Protein AF-A0A1B6M5E2-F1 (afdb_monomer_lite)

Secondary structure (DSSP, 8-state):
---GGG---EEEGGG---EEEEEEEEEES-PPPPPHHHHHH-GGGGG-GGG-TT----EEEEEEEETTEE-S--EEPP--TT----EEEEEEEESTT--TT-EEEEEEEEEETTTEEEEEEEEEEESB-TTSBBP-EEEEEEEEET------TT-SSBSS---TT-HHHHHHHHHHHHHHTT-S---HHHHHHHHHHHHHHHHHHHHHSSSEEEEEEEPPEEETTEEEEEE-----

InterPro domains:
  IPR002420 C2 phosphatidylinositol 3-kinase-type domain [PF00792] (57-195)
  IPR002420 C2 phosphatidylinositol 3-kinase-type domain [PS51547] (16-185)
  IPR002420 C2 phosphatidylinositol 3-kinase-type domain [SM00142] (22-128)
  IPR035892 C2 domain superfamily [G3DSA:2.60.40.150] (37-175)
  IPR035892 C2 domain superfamily [SSF49562] (37-161)

Structure (mmCIF, N/CA/C/O backbone):
data_AF-A0A1B6M5E2-F1
#
_entry.id   AF-A0A1B6M5E2-F1
#
loop_
_atom_site.group_PDB
_atom_site.id
_atom_site.type_symbol
_atom_site.label_atom_id
_atom_site.label_alt_id
_atom_site.label_comp_id
_atom_site.label_asym_id
_atom_site.label_entity_id
_atom_site.label_seq_id
_atom_site.pdbx_PDB_ins_code
_atom_site.Cartn_x
_atom_site.Cartn_y
_atom_site.Cartn_z
_atom_site.occupancy
_atom_site.B_iso_or_equiv
_atom_site.auth_seq_id
_atom_site.auth_comp_id
_atom_site.auth_asym_id
_atom_site.auth_atom_id
_atom_site.pdbx_PDB_model_num
ATOM 1 N N . MET A 1 1 ? -12.953 4.798 37.790 1.00 37.47 1 MET A N 1
ATOM 2 C CA . MET A 1 1 ? -13.931 5.278 36.792 1.00 37.47 1 MET A CA 1
ATOM 3 C C . MET A 1 1 ? -13.232 5.250 35.448 1.00 37.47 1 MET A C 1
ATOM 5 O O . MET A 1 1 ? -12.218 5.918 35.322 1.00 37.47 1 MET A O 1
ATOM 9 N N . LYS A 1 2 ? -13.674 4.398 34.517 1.00 35.59 2 LYS A N 1
ATOM 10 C CA . LYS A 1 2 ? -13.120 4.353 33.157 1.00 35.59 2 LYS A CA 1
ATOM 11 C C . LYS A 1 2 ? -13.683 5.539 32.376 1.00 35.59 2 LYS A C 1
ATOM 13 O O . LYS A 1 2 ? -14.895 5.747 32.405 1.00 35.59 2 LYS A O 1
ATOM 18 N N . THR A 1 3 ? -12.817 6.346 31.779 1.00 42.16 3 THR A N 1
ATOM 19 C CA . THR A 1 3 ? -13.209 7.447 30.893 1.00 42.16 3 THR A CA 1
ATOM 20 C C . THR A 1 3 ? -13.841 6.887 29.608 1.00 42.16 3 THR A C 1
ATOM 22 O O . THR A 1 3 ? -13.580 5.739 29.250 1.00 42.16 3 THR A O 1
ATOM 25 N N . PRO A 1 4 ? -14.697 7.654 28.912 1.00 49.59 4 PRO A N 1
ATOM 26 C CA . PRO A 1 4 ? -15.348 7.216 27.671 1.00 49.59 4 PRO A CA 1
ATOM 27 C C . PRO A 1 4 ? -14.381 6.883 26.515 1.00 49.59 4 PRO A C 1
ATOM 29 O O . PRO A 1 4 ? -14.806 6.231 25.569 1.00 49.59 4 PRO A O 1
ATOM 32 N N . ASP A 1 5 ? -13.094 7.230 26.623 1.00 52.66 5 ASP A N 1
ATOM 33 C CA . ASP A 1 5 ? -12.033 6.852 25.670 1.00 52.66 5 ASP A CA 1
ATOM 34 C C . ASP A 1 5 ? -11.501 5.414 25.844 1.00 52.66 5 ASP A C 1
ATOM 36 O O . ASP A 1 5 ? -10.615 4.979 25.113 1.00 52.66 5 ASP A O 1
ATOM 40 N N . ASP A 1 6 ? -12.023 4.650 26.809 1.00 55.28 6 ASP A N 1
ATOM 41 C CA . ASP A 1 6 ? -11.532 3.304 27.152 1.00 55.28 6 ASP A CA 1
ATOM 42 C C . ASP A 1 6 ? -12.290 2.174 26.408 1.00 55.28 6 ASP A C 1
ATOM 44 O O . ASP A 1 6 ? -12.150 0.990 26.733 1.00 55.28 6 ASP A O 1
ATOM 48 N N . TYR A 1 7 ? -13.131 2.521 25.421 1.00 66.06 7 TYR A N 1
ATOM 49 C CA . TYR A 1 7 ? -13.898 1.561 24.621 1.00 66.06 7 TYR A CA 1
ATOM 50 C C . TYR A 1 7 ? -13.215 1.263 23.286 1.00 66.06 7 TYR A C 1
ATOM 52 O O . TYR A 1 7 ? -13.038 2.127 22.430 1.00 66.06 7 TYR A O 1
ATOM 60 N N . PHE A 1 8 ? -12.883 -0.010 23.071 1.00 67.06 8 PHE A N 1
ATOM 61 C CA . PHE A 1 8 ? -12.378 -0.470 21.784 1.00 67.06 8 PHE A CA 1
ATOM 62 C C . PHE A 1 8 ? -13.537 -0.623 20.792 1.00 67.06 8 PHE A C 1
ATOM 64 O O . PHE A 1 8 ? -14.292 -1.597 20.825 1.00 67.06 8 PHE A O 1
ATOM 71 N N . HIS A 1 9 ? -13.685 0.353 19.903 1.00 77.62 9 HIS A N 1
ATOM 72 C CA . HIS A 1 9 ? -14.689 0.334 18.850 1.00 77.62 9 HIS A CA 1
ATOM 73 C C . HIS A 1 9 ? -14.271 -0.628 17.728 1.00 77.62 9 HIS A C 1
ATOM 75 O O . HIS A 1 9 ? -13.271 -0.418 17.036 1.00 77.62 9 HIS A O 1
ATOM 81 N N . CYS A 1 10 ? -15.037 -1.702 17.538 1.00 81.69 10 CYS A N 1
ATOM 82 C CA . CYS A 1 10 ? -14.812 -2.674 16.472 1.00 81.69 10 CYS A CA 1
ATOM 83 C C . CYS A 1 10 ? -16.063 -2.868 15.612 1.00 81.69 10 CYS A C 1
ATOM 85 O O . CYS A 1 10 ? -17.188 -2.740 16.092 1.00 81.69 10 CYS A O 1
ATOM 87 N N . VAL A 1 11 ? -15.850 -3.153 14.328 1.00 84.50 11 VAL A N 1
ATOM 88 C CA . VAL A 1 11 ? -16.905 -3.510 13.371 1.00 84.50 11 VAL A CA 1
ATOM 89 C C . VAL A 1 11 ? -16.520 -4.820 12.709 1.00 84.50 11 VAL A C 1
ATOM 91 O O . VAL A 1 11 ? -15.357 -5.029 12.368 1.00 84.50 11 VAL A O 1
ATOM 94 N N . TYR A 1 12 ? -17.491 -5.706 12.530 1.00 85.88 12 TYR A N 1
ATOM 95 C CA . TYR A 1 12 ? -17.280 -6.966 11.834 1.00 85.88 12 TYR A CA 1
ATOM 96 C C . TYR A 1 12 ? -17.250 -6.765 10.322 1.00 85.88 12 TYR A C 1
ATOM 98 O O . TYR A 1 12 ? -18.081 -6.037 9.779 1.00 85.88 12 TYR A O 1
ATOM 106 N N . SER A 1 13 ? -16.323 -7.446 9.647 1.00 83.31 13 SER A N 1
ATOM 107 C CA . SER A 1 13 ? -16.193 -7.405 8.187 1.00 83.31 13 SER A CA 1
ATOM 108 C C . SER A 1 13 ? -17.498 -7.781 7.478 1.00 83.31 13 SER A C 1
ATOM 110 O O . SER A 1 13 ? -17.878 -7.102 6.536 1.00 83.31 13 SER A O 1
ATOM 112 N N . SER A 1 14 ? -18.235 -8.770 7.996 1.00 81.06 14 SER A N 1
ATOM 113 C CA . SER A 1 14 ? -19.528 -9.240 7.464 1.00 81.06 14 SER A CA 1
ATOM 114 C C . SER A 1 14 ? -20.703 -8.270 7.615 1.00 81.06 14 SER A C 1
ATOM 116 O O . SER A 1 14 ? -21.786 -8.540 7.103 1.00 81.06 14 SER A O 1
ATOM 118 N N . CYS A 1 15 ? -20.531 -7.158 8.332 1.00 81.00 15 CYS A N 1
ATOM 119 C CA . CYS A 1 15 ? -21.548 -6.111 8.446 1.00 81.00 15 CYS A CA 1
ATOM 120 C C . CYS A 1 15 ? -21.254 -4.906 7.533 1.00 81.00 15 CYS A C 1
ATOM 122 O O . CYS A 1 15 ? -21.917 -3.877 7.667 1.00 81.00 15 CYS A O 1
ATOM 124 N N . MET A 1 16 ? -20.235 -4.986 6.668 1.00 80.38 16 MET A N 1
ATOM 125 C CA . MET A 1 16 ? -19.752 -3.864 5.865 1.00 80.38 16 MET A CA 1
ATOM 126 C C . MET A 1 16 ? -19.863 -4.145 4.363 1.00 80.38 16 MET A C 1
ATOM 128 O O . MET A 1 16 ? -18.918 -4.612 3.730 1.00 80.38 16 MET A O 1
ATOM 132 N N . ASP A 1 17 ? -20.968 -3.705 3.766 1.00 82.50 17 ASP A N 1
ATOM 133 C CA . ASP A 1 17 ? -21.214 -3.791 2.316 1.00 82.50 17 ASP A CA 1
ATOM 134 C C . ASP A 1 17 ? -20.553 -2.637 1.543 1.00 82.50 17 ASP A C 1
ATOM 136 O O . ASP A 1 17 ? -21.142 -1.996 0.674 1.00 82.50 17 ASP A O 1
ATOM 140 N N . ILE A 1 18 ? -19.314 -2.314 1.912 1.00 85.88 18 ILE A N 1
ATOM 141 C CA . ILE A 1 18 ? -18.538 -1.221 1.329 1.00 85.88 18 ILE A CA 1
ATOM 142 C C . ILE A 1 18 ? -17.356 -1.824 0.580 1.00 85.88 18 ILE A C 1
ATOM 144 O O . ILE A 1 18 ? -16.690 -2.732 1.080 1.00 85.88 18 ILE A O 1
ATOM 148 N N . ASN A 1 19 ? -17.071 -1.297 -0.609 1.00 88.19 19 ASN A N 1
ATOM 149 C CA . ASN A 1 19 ? -15.908 -1.713 -1.381 1.00 88.19 19 ASN A CA 1
ATOM 150 C C . ASN A 1 19 ? -14.610 -1.307 -0.686 1.00 88.19 19 ASN A C 1
ATOM 152 O O . ASN A 1 19 ? -14.472 -0.199 -0.160 1.00 88.19 19 ASN A O 1
ATOM 156 N N . VAL A 1 20 ? -13.623 -2.190 -0.753 1.00 87.81 20 VAL A N 1
ATOM 157 C CA . VAL A 1 20 ? -12.290 -1.928 -0.222 1.00 87.81 20 VAL A CA 1
ATOM 158 C C . VAL A 1 20 ? -11.617 -0.891 -1.112 1.00 87.81 20 VAL A C 1
ATOM 160 O O . VAL A 1 20 ? -11.398 -1.109 -2.304 1.00 87.81 20 VAL A O 1
ATOM 163 N N . GLN A 1 21 ? -11.280 0.251 -0.526 1.00 90.31 21 GLN A N 1
ATOM 164 C CA . GLN A 1 21 ? -10.522 1.297 -1.201 1.00 90.31 21 GLN A CA 1
ATOM 165 C C . GLN A 1 21 ? -9.075 1.234 -0.745 1.00 90.31 21 GLN A C 1
ATOM 167 O O . GLN A 1 21 ? -8.816 0.934 0.413 1.00 90.31 21 GLN A O 1
ATOM 172 N N . ILE A 1 22 ? -8.123 1.515 -1.625 1.00 90.50 22 ILE A N 1
ATOM 173 C CA . ILE A 1 22 ? -6.707 1.599 -1.265 1.00 90.50 22 ILE A CA 1
ATOM 174 C C . ILE A 1 22 ? -6.114 2.783 -1.991 1.00 90.50 22 ILE A C 1
ATOM 176 O O . ILE A 1 22 ? -6.334 2.956 -3.186 1.00 90.50 22 ILE A O 1
ATOM 180 N N . LYS A 1 23 ? -5.341 3.598 -1.286 1.00 90.12 23 LYS A N 1
ATOM 181 C CA . LYS A 1 23 ? -4.640 4.706 -1.911 1.00 90.12 23 LYS A CA 1
ATOM 182 C C . LYS A 1 23 ? -3.199 4.327 -2.171 1.00 90.12 23 LYS A C 1
ATOM 184 O O . LYS A 1 23 ? -2.448 3.984 -1.256 1.00 90.12 23 LYS A O 1
ATOM 189 N N . ILE A 1 24 ? -2.817 4.418 -3.436 1.00 87.69 24 ILE A N 1
ATOM 190 C CA . ILE A 1 24 ? -1.434 4.225 -3.846 1.00 87.69 24 ILE A CA 1
ATOM 191 C C . ILE A 1 24 ? -0.730 5.570 -3.759 1.00 87.69 24 ILE A C 1
ATOM 193 O O . ILE A 1 24 ? -1.192 6.550 -4.343 1.00 87.69 24 ILE A O 1
ATOM 197 N N . GLY A 1 25 ? 0.339 5.580 -2.968 1.00 83.44 25 GLY A N 1
ATOM 198 C CA . GLY A 1 25 ? 1.239 6.692 -2.717 1.00 83.44 25 GLY A CA 1
ATOM 199 C C . GLY A 1 25 ? 2.401 6.757 -3.720 1.00 83.44 25 GLY A C 1
ATOM 200 O O . GLY A 1 25 ? 2.496 5.945 -4.648 1.00 83.44 25 GLY A O 1
ATOM 201 N N . PRO A 1 26 ? 3.333 7.703 -3.523 1.00 80.62 26 PRO A N 1
ATOM 202 C CA . PRO A 1 26 ? 4.514 7.828 -4.364 1.00 80.62 26 PRO A CA 1
ATOM 203 C C . PRO A 1 26 ? 5.482 6.653 -4.174 1.00 80.62 26 PRO A C 1
ATOM 205 O O . PRO A 1 26 ? 5.622 6.095 -3.081 1.00 80.62 26 PRO A O 1
ATOM 208 N N . LEU A 1 27 ? 6.202 6.333 -5.249 1.00 80.12 27 LEU A N 1
ATOM 209 C CA . LEU A 1 27 ? 7.361 5.449 -5.213 1.00 80.12 27 LEU A CA 1
ATOM 210 C C . LEU A 1 27 ? 8.569 6.249 -4.705 1.00 80.12 27 LEU A C 1
ATOM 212 O O . LEU A 1 27 ? 8.905 7.293 -5.261 1.00 80.12 27 LEU A O 1
ATOM 216 N N . LYS A 1 28 ? 9.205 5.779 -3.634 1.00 77.69 28 LYS A N 1
ATOM 217 C CA . LYS A 1 28 ? 10.409 6.367 -3.036 1.00 77.69 28 LYS A CA 1
ATOM 218 C C . LYS A 1 28 ? 11.553 5.363 -3.091 1.00 77.69 28 LYS A C 1
ATOM 220 O O . LYS A 1 28 ? 11.344 4.182 -2.850 1.00 77.69 28 LYS A O 1
ATOM 225 N N . GLY A 1 29 ? 12.768 5.834 -3.318 1.00 72.75 29 GLY A N 1
ATOM 226 C CA . GLY A 1 29 ? 13.964 4.995 -3.329 1.00 72.75 29 GLY A CA 1
ATOM 227 C C . GLY A 1 29 ? 14.861 5.336 -4.504 1.00 72.75 29 GLY A C 1
ATOM 228 O O . GLY A 1 29 ? 14.523 6.181 -5.332 1.00 72.75 29 GLY A O 1
ATOM 229 N N . ILE A 1 30 ? 16.016 4.687 -4.543 1.00 67.00 30 ILE A N 1
ATOM 230 C CA . ILE A 1 30 ? 16.987 4.839 -5.619 1.00 67.00 30 ILE A CA 1
ATOM 231 C C . ILE A 1 30 ? 16.946 3.542 -6.417 1.00 67.00 30 ILE A C 1
ATOM 233 O O . ILE A 1 30 ? 17.237 2.479 -5.875 1.00 67.00 30 ILE A O 1
ATOM 237 N N . HIS A 1 31 ? 16.543 3.623 -7.684 1.00 69.00 31 HIS A N 1
ATOM 238 C CA . HIS A 1 31 ? 16.718 2.509 -8.607 1.00 69.00 31 HIS A CA 1
ATOM 239 C C . HIS A 1 31 ? 18.127 2.596 -9.206 1.00 69.00 31 HIS A C 1
ATOM 241 O O . HIS A 1 31 ? 18.530 3.694 -9.610 1.00 69.00 31 HIS A O 1
ATOM 247 N N . PRO A 1 32 ? 18.885 1.489 -9.284 1.00 65.12 32 PRO A N 1
ATOM 248 C CA . PRO A 1 32 ? 20.171 1.495 -9.966 1.00 65.12 32 PRO A CA 1
ATOM 249 C C . PRO A 1 32 ? 19.976 1.935 -11.420 1.00 65.12 32 PRO A C 1
ATOM 251 O O . PRO A 1 32 ? 19.118 1.411 -12.133 1.00 65.12 32 PRO A O 1
ATOM 254 N N . VAL A 1 33 ? 20.739 2.943 -11.842 1.00 68.69 33 VAL A N 1
ATOM 255 C CA . VAL A 1 33 ? 20.762 3.410 -13.235 1.00 68.69 33 VAL A CA 1
ATOM 256 C C . VAL A 1 33 ? 21.304 2.261 -14.094 1.00 68.69 33 VAL A C 1
ATOM 258 O O . VAL A 1 33 ? 22.283 1.636 -13.680 1.00 68.69 33 VAL A O 1
ATOM 261 N N . PRO A 1 34 ? 20.687 1.946 -15.246 1.00 69.38 34 PRO A N 1
ATOM 262 C CA . PRO A 1 34 ? 21.099 0.802 -16.033 1.00 69.38 34 PRO A CA 1
ATOM 263 C C . PRO A 1 34 ? 22.470 1.089 -16.639 1.00 69.38 34 PRO A C 1
ATOM 265 O O . PRO A 1 34 ? 22.777 2.219 -17.033 1.00 69.38 34 PRO A O 1
ATOM 268 N N . GLU A 1 35 ? 23.310 0.062 -16.688 1.00 74.00 35 GLU A N 1
ATOM 269 C CA . GLU A 1 35 ? 24.660 0.182 -17.230 1.00 74.00 35 GLU A CA 1
ATOM 270 C C . GLU A 1 35 ? 24.621 0.380 -18.753 1.00 74.00 35 GLU A C 1
ATOM 272 O O . GLU A 1 35 ? 23.660 -0.004 -19.427 1.00 74.00 35 GLU A O 1
ATOM 277 N N . TYR A 1 36 ? 25.667 0.990 -19.316 1.00 72.94 36 TYR A N 1
ATOM 278 C CA . TYR A 1 36 ? 25.709 1.322 -20.742 1.00 72.94 36 TYR A CA 1
ATOM 279 C C . TYR A 1 36 ? 25.509 0.091 -21.637 1.00 72.94 36 TYR A C 1
ATOM 281 O O . TYR A 1 36 ? 24.769 0.167 -22.615 1.00 72.94 36 TYR A O 1
ATOM 289 N N . ASP A 1 37 ? 26.065 -1.058 -21.255 1.00 77.75 37 ASP A N 1
ATOM 290 C CA . ASP A 1 37 ? 25.918 -2.318 -21.991 1.00 77.75 37 ASP A CA 1
ATOM 291 C C . ASP A 1 37 ? 24.463 -2.811 -22.025 1.00 77.75 37 ASP A C 1
ATOM 293 O O . ASP A 1 37 ? 23.982 -3.286 -23.055 1.00 77.75 37 ASP A O 1
ATOM 297 N N . GLN A 1 38 ? 23.716 -2.626 -20.931 1.00 74.31 38 GLN A N 1
ATOM 298 C CA . GLN A 1 38 ? 22.292 -2.977 -20.861 1.00 74.31 38 GLN A CA 1
ATOM 299 C C . GLN A 1 38 ? 21.452 -2.054 -21.744 1.00 74.31 38 GLN A C 1
ATOM 301 O O . GLN A 1 38 ? 20.508 -2.488 -22.405 1.00 74.31 38 GLN A O 1
ATOM 306 N N . ILE A 1 39 ? 21.832 -0.779 -21.798 1.00 76.44 39 ILE A N 1
ATOM 307 C CA . ILE A 1 39 ? 21.197 0.208 -22.662 1.00 76.44 39 ILE A CA 1
ATOM 308 C C . ILE A 1 39 ? 21.514 -0.053 -24.143 1.00 76.44 39 ILE A C 1
ATOM 310 O O . ILE A 1 39 ? 20.663 0.180 -25.001 1.00 76.44 39 ILE A O 1
ATOM 314 N N . LEU A 1 40 ? 22.720 -0.527 -24.462 1.00 75.94 40 LEU A N 1
ATOM 315 C CA . LEU A 1 40 ? 23.080 -0.939 -25.819 1.00 75.94 40 LEU A CA 1
ATOM 316 C C . LEU A 1 40 ? 22.290 -2.174 -26.257 1.00 75.94 40 LEU A C 1
ATOM 318 O O . LEU A 1 40 ? 21.811 -2.213 -27.388 1.00 75.94 40 LEU A O 1
ATOM 322 N N . ALA A 1 41 ? 22.126 -3.150 -25.361 1.00 79.38 41 ALA A N 1
ATOM 323 C CA . ALA A 1 41 ? 21.329 -4.342 -25.625 1.00 79.38 41 ALA A CA 1
ATOM 324 C C . ALA A 1 41 ? 19.843 -4.003 -25.827 1.00 79.38 41 ALA A C 1
ATOM 326 O O . ALA A 1 41 ? 19.209 -4.536 -26.734 1.00 79.38 41 ALA A O 1
ATOM 327 N N . ASN A 1 42 ? 19.299 -3.089 -25.016 1.00 74.50 42 ASN A N 1
ATOM 328 C CA . ASN A 1 42 ? 17.903 -2.669 -25.070 1.00 74.50 42 ASN A CA 1
ATOM 329 C C . ASN A 1 42 ? 17.786 -1.132 -25.025 1.00 74.50 42 ASN A C 1
ATOM 331 O O . ASN A 1 42 ? 17.599 -0.549 -23.951 1.00 74.50 42 ASN A O 1
ATOM 335 N N . PRO A 1 43 ? 17.806 -0.445 -26.184 1.00 74.44 43 PRO A N 1
ATOM 336 C CA . PRO A 1 43 ? 17.759 1.020 -26.237 1.00 74.44 43 PRO A CA 1
ATOM 337 C C . PRO A 1 43 ? 16.454 1.606 -25.686 1.00 74.44 43 PRO A C 1
ATOM 339 O O . PRO A 1 43 ? 16.420 2.774 -25.303 1.00 74.44 43 PRO A O 1
ATOM 342 N N . MET A 1 44 ? 15.397 0.794 -25.595 1.00 70.94 44 MET A N 1
ATOM 343 C CA . MET A 1 44 ? 14.110 1.174 -25.010 1.00 70.94 44 MET A CA 1
ATOM 344 C C . MET A 1 44 ? 14.193 1.489 -23.509 1.00 70.94 44 MET A C 1
ATOM 346 O O . MET A 1 44 ? 13.393 2.279 -23.019 1.00 70.94 44 MET A O 1
ATOM 350 N N . ILE A 1 45 ? 15.189 0.951 -22.794 1.00 71.44 45 ILE A N 1
ATOM 351 C CA . ILE A 1 45 ? 15.395 1.198 -21.357 1.00 71.44 45 ILE A CA 1
ATOM 352 C C . ILE A 1 45 ? 15.655 2.691 -21.081 1.00 71.44 45 ILE A C 1
ATOM 354 O O . ILE A 1 45 ? 15.235 3.208 -20.050 1.00 71.44 45 ILE A O 1
ATOM 358 N N . LYS A 1 46 ? 16.266 3.424 -22.026 1.00 67.81 46 LYS A N 1
ATOM 359 C CA . LYS A 1 46 ? 16.478 4.884 -21.915 1.00 67.81 46 LYS A CA 1
ATOM 360 C C . LYS A 1 46 ? 15.180 5.680 -21.786 1.00 67.81 46 LYS A C 1
ATOM 362 O O . LYS A 1 46 ? 15.208 6.769 -21.226 1.00 67.81 46 LYS A O 1
ATOM 367 N N . PHE A 1 47 ? 14.085 5.167 -22.341 1.00 67.81 47 PHE A N 1
ATOM 368 C CA . PHE A 1 47 ? 12.778 5.825 -22.338 1.00 67.81 47 PHE A CA 1
ATOM 369 C C . PHE A 1 47 ? 11.878 5.342 -21.199 1.00 67.81 47 PHE A C 1
ATOM 371 O O . PHE A 1 47 ? 10.723 5.750 -21.125 1.00 67.81 47 PHE A O 1
ATOM 378 N N . SER A 1 48 ? 12.395 4.477 -20.324 1.00 69.94 48 SER A N 1
ATOM 379 C CA . SER A 1 48 ? 11.668 4.006 -19.154 1.00 69.94 48 SER A CA 1
ATOM 380 C C . SER A 1 48 ? 11.379 5.157 -18.199 1.00 69.94 48 SER A C 1
ATOM 382 O O . SER A 1 48 ? 12.284 5.921 -17.839 1.00 69.94 48 SER A O 1
ATOM 384 N N . GLY A 1 49 ? 10.137 5.229 -17.712 1.00 67.19 49 GLY A N 1
ATOM 385 C CA . GLY A 1 49 ? 9.757 6.195 -16.685 1.00 67.19 49 GLY A CA 1
ATOM 386 C C . GLY A 1 49 ? 10.605 6.052 -15.417 1.00 67.19 49 GLY A C 1
ATOM 387 O O . GLY A 1 49 ? 10.861 7.037 -14.736 1.00 67.19 49 GLY A O 1
ATOM 388 N N . LEU A 1 50 ? 11.124 4.857 -15.118 1.00 66.25 50 LEU A N 1
ATOM 389 C CA . LEU A 1 50 ? 11.934 4.595 -13.920 1.00 66.25 50 LEU A CA 1
ATOM 390 C C . LEU A 1 50 ? 13.152 5.500 -13.767 1.00 66.25 50 LEU A C 1
ATOM 392 O O . LEU A 1 50 ? 13.545 5.806 -12.640 1.00 66.25 50 LEU A O 1
ATOM 396 N N . TYR A 1 51 ? 13.751 5.895 -14.887 1.00 67.06 51 TYR A N 1
ATOM 397 C CA . TYR A 1 51 ? 14.981 6.682 -14.912 1.00 67.06 51 TYR A CA 1
ATOM 398 C C . TYR A 1 51 ? 14.728 8.164 -15.172 1.00 67.06 51 TYR A C 1
ATOM 400 O O . TYR A 1 51 ? 15.681 8.950 -15.219 1.00 67.06 51 TYR A O 1
ATOM 408 N N . ASP A 1 52 ? 13.463 8.567 -15.314 1.00 65.44 52 ASP A N 1
ATOM 409 C CA . ASP A 1 52 ? 13.113 9.971 -15.424 1.00 65.44 52 ASP A CA 1
ATOM 410 C C . ASP A 1 52 ? 13.327 10.666 -14.072 1.00 65.44 52 ASP A C 1
ATOM 412 O O . ASP A 1 52 ? 12.723 10.336 -13.046 1.00 65.44 52 ASP A O 1
ATOM 416 N N . LYS A 1 53 ? 14.198 11.679 -14.075 1.00 55.41 53 LYS A N 1
ATOM 417 C CA . LYS A 1 53 ? 14.513 12.503 -12.900 1.00 55.41 53 LYS A CA 1
ATOM 418 C C . LYS A 1 53 ? 13.302 13.291 -12.397 1.00 55.41 53 LYS A C 1
ATOM 420 O O . LYS A 1 53 ? 13.327 13.758 -11.260 1.00 55.41 53 LYS A O 1
ATOM 425 N N . THR A 1 54 ? 12.274 13.465 -13.229 1.00 54.59 54 THR A N 1
ATOM 426 C CA . THR A 1 54 ? 11.065 14.227 -12.894 1.00 54.59 54 THR A CA 1
ATOM 427 C C . THR A 1 54 ? 9.958 13.383 -12.254 1.00 54.59 54 THR A C 1
ATOM 429 O O . THR A 1 54 ? 8.991 13.940 -11.733 1.00 54.59 54 THR A O 1
ATOM 432 N N . GLY A 1 55 ? 10.143 12.060 -12.189 1.00 56.38 55 GLY A N 1
ATOM 433 C CA . GLY A 1 55 ? 9.239 11.120 -11.533 1.00 56.38 55 GLY A CA 1
ATOM 434 C C . GLY A 1 55 ? 8.783 10.027 -12.488 1.00 56.38 55 GLY A C 1
ATOM 435 O O . GLY A 1 55 ? 8.332 10.305 -13.594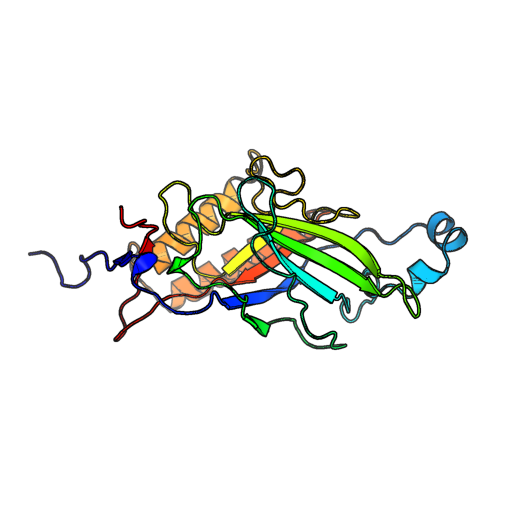 1.00 56.38 55 GLY A O 1
ATOM 436 N N . ALA A 1 56 ? 8.869 8.775 -12.040 1.00 61.88 56 ALA A N 1
ATOM 437 C CA . ALA A 1 56 ? 8.510 7.651 -12.883 1.00 61.88 56 ALA A CA 1
ATOM 438 C C . ALA A 1 56 ? 7.014 7.632 -13.198 1.00 61.88 56 ALA A C 1
ATOM 440 O O . ALA A 1 56 ? 6.193 7.621 -12.277 1.00 61.88 56 ALA A O 1
ATOM 441 N N . ASP A 1 57 ? 6.655 7.602 -14.482 1.00 68.38 57 ASP A N 1
ATOM 442 C CA . ASP A 1 57 ? 5.299 7.314 -14.958 1.00 68.38 57 ASP A CA 1
ATOM 443 C C . ASP A 1 57 ? 5.186 5.800 -15.161 1.00 68.38 57 ASP A C 1
ATOM 445 O O . ASP A 1 57 ? 5.686 5.241 -16.128 1.00 68.38 57 ASP A O 1
ATOM 449 N N . LEU A 1 58 ? 4.634 5.111 -14.165 1.00 78.31 58 LEU A N 1
ATOM 450 C CA . LEU A 1 58 ? 4.483 3.656 -14.140 1.00 78.31 58 LEU A CA 1
ATOM 451 C C . LEU A 1 58 ? 3.016 3.362 -13.896 1.00 78.31 58 LEU A C 1
ATOM 453 O O . LEU A 1 58 ? 2.391 3.950 -13.008 1.00 78.31 58 LEU A O 1
ATOM 457 N N . MET A 1 59 ? 2.493 2.388 -14.615 1.00 83.12 59 MET A N 1
ATOM 458 C CA . MET A 1 59 ? 1.171 1.853 -14.358 1.00 83.12 59 MET A CA 1
ATOM 459 C C . MET A 1 59 ? 1.221 0.970 -13.111 1.00 83.12 59 MET A C 1
ATOM 461 O O . MET A 1 59 ? 2.109 0.136 -12.969 1.00 83.12 59 MET A O 1
ATOM 465 N N . VAL A 1 60 ? 0.279 1.149 -12.190 1.00 87.81 60 VAL A N 1
ATOM 466 C CA . VAL A 1 60 ? 0.144 0.283 -11.016 1.00 87.81 60 VAL A CA 1
ATOM 467 C C . VAL A 1 60 ? -1.043 -0.635 -11.235 1.00 87.81 60 VAL A C 1
ATOM 469 O O . VAL A 1 60 ? -2.149 -0.166 -11.494 1.00 87.81 60 VAL A O 1
ATOM 472 N N . GLU A 1 61 ? -0.810 -1.930 -11.111 1.00 90.56 61 GLU A N 1
ATOM 473 C CA . GLU A 1 61 ? -1.832 -2.965 -11.066 1.00 90.56 61 GLU A CA 1
ATOM 474 C C . GLU A 1 61 ? -2.028 -3.407 -9.617 1.00 90.56 61 GLU A C 1
ATOM 476 O O . GLU A 1 61 ? -1.057 -3.689 -8.919 1.00 90.56 61 GLU A O 1
ATOM 481 N N . CYS A 1 62 ? -3.275 -3.458 -9.159 1.00 91.19 62 CYS A N 1
ATOM 482 C CA . CYS A 1 62 ? -3.657 -3.954 -7.841 1.00 91.19 62 CYS A CA 1
ATOM 483 C C . CYS A 1 62 ? -4.627 -5.125 -8.002 1.00 91.19 62 CYS A C 1
ATOM 485 O O . CYS A 1 62 ? -5.675 -4.981 -8.634 1.00 91.19 62 CYS A O 1
ATOM 487 N N . GLN A 1 63 ? -4.313 -6.261 -7.389 1.00 92.06 63 GLN A N 1
ATOM 488 C CA . GLN A 1 63 ? -5.152 -7.455 -7.425 1.00 92.06 63 GLN A CA 1
ATOM 489 C C . GLN A 1 63 ? -5.182 -8.140 -6.057 1.00 92.06 63 GLN A C 1
ATOM 491 O O . GLN A 1 63 ? -4.192 -8.141 -5.327 1.00 92.06 63 GLN A O 1
ATOM 496 N N . ILE A 1 64 ? -6.330 -8.716 -5.692 1.00 92.50 64 ILE A N 1
ATOM 497 C CA . ILE A 1 64 ? -6.489 -9.461 -4.437 1.00 92.50 64 ILE A CA 1
ATOM 498 C C . ILE A 1 64 ? -6.415 -10.961 -4.721 1.00 92.50 64 ILE A C 1
ATOM 500 O O . ILE A 1 64 ? -7.091 -11.469 -5.617 1.00 92.50 64 ILE A O 1
ATOM 504 N N . PHE A 1 65 ? -5.633 -11.660 -3.908 1.00 91.81 65 PHE A N 1
ATOM 505 C CA . PHE A 1 65 ? -5.444 -13.102 -3.922 1.00 91.81 65 PHE A CA 1
ATOM 506 C C . PHE A 1 65 ? -5.844 -13.725 -2.580 1.00 91.81 65 PHE A C 1
ATOM 508 O O . PHE A 1 65 ? -5.738 -13.091 -1.533 1.00 91.81 65 PHE A O 1
ATOM 515 N N . SER A 1 66 ? -6.269 -14.985 -2.599 1.00 91.25 66 SER A N 1
ATOM 516 C CA . SER A 1 66 ? -6.481 -15.835 -1.418 1.00 91.25 66 SER A CA 1
ATOM 517 C C . SER A 1 66 ? -6.139 -17.274 -1.790 1.00 91.25 66 SER A C 1
ATOM 519 O O . SER A 1 66 ? -6.429 -17.714 -2.904 1.00 91.25 66 SER A O 1
ATOM 521 N N . GLY A 1 67 ? -5.420 -17.988 -0.920 1.00 84.25 67 GLY A N 1
ATOM 522 C CA . GLY A 1 67 ? -4.939 -19.343 -1.220 1.00 84.25 67 GLY A CA 1
ATOM 523 C C . GLY A 1 67 ? -4.153 -19.487 -2.538 1.00 84.25 67 GLY A C 1
ATOM 524 O O . GLY A 1 67 ? -4.178 -20.555 -3.145 1.00 84.25 67 GLY A O 1
ATOM 525 N N . GLY A 1 68 ? -3.501 -18.419 -3.023 1.00 82.31 68 GLY A N 1
ATOM 526 C CA . GLY A 1 68 ? -2.796 -18.400 -4.314 1.00 82.31 68 GLY A CA 1
ATOM 527 C C . GLY A 1 68 ? -3.696 -18.260 -5.551 1.00 82.31 68 GLY A C 1
ATOM 528 O O . GLY A 1 68 ? -3.216 -18.401 -6.672 1.00 82.31 68 GLY A O 1
ATOM 529 N N . ARG A 1 69 ? -4.993 -17.980 -5.378 1.00 88.19 69 ARG A N 1
ATOM 530 C CA . ARG A 1 69 ? -5.948 -17.715 -6.464 1.00 88.19 69 ARG A CA 1
ATOM 531 C C . ARG A 1 69 ? -6.386 -16.258 -6.440 1.00 88.19 69 ARG A C 1
ATOM 533 O O . ARG A 1 69 ? -6.634 -15.709 -5.370 1.00 88.19 69 ARG A O 1
ATOM 540 N N . ALA A 1 70 ? -6.504 -15.644 -7.613 1.00 89.75 70 ALA A N 1
ATOM 541 C CA . ALA A 1 70 ? -7.054 -14.301 -7.735 1.00 89.75 70 ALA A CA 1
ATOM 542 C C . ALA A 1 70 ? -8.556 -14.317 -7.414 1.00 89.75 70 ALA A C 1
ATOM 544 O O . ALA A 1 70 ? -9.307 -15.080 -8.020 1.00 89.75 70 ALA A O 1
ATOM 545 N N . LEU A 1 71 ? -8.984 -13.474 -6.473 1.00 87.88 71 LEU A N 1
ATOM 546 C CA . LEU A 1 71 ? -10.399 -13.319 -6.118 1.00 87.88 71 LEU A CA 1
ATOM 547 C C . LEU A 1 71 ? -11.131 -12.384 -7.080 1.00 87.88 71 LEU A C 1
ATOM 549 O O . LEU A 1 71 ? -12.328 -12.530 -7.304 1.00 87.88 71 LEU A O 1
ATOM 553 N N . VAL A 1 72 ? -10.409 -11.410 -7.635 1.00 86.62 72 VAL A N 1
ATOM 554 C CA . VAL A 1 72 ? -10.969 -10.353 -8.478 1.00 86.62 72 VAL A CA 1
ATOM 555 C C . VAL A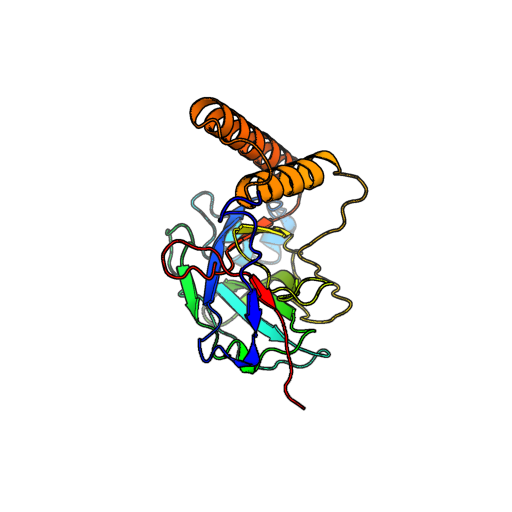 1 72 ? -10.082 -10.048 -9.671 1.00 86.62 72 VAL A C 1
ATOM 557 O O . VAL A 1 72 ? -8.892 -10.380 -9.705 1.00 86.62 72 VAL A O 1
ATOM 560 N N . LEU A 1 73 ? -10.681 -9.375 -10.650 1.00 88.62 73 LEU A N 1
ATOM 561 C CA . LEU A 1 73 ? -9.961 -8.810 -11.779 1.00 88.62 73 LEU A CA 1
ATOM 562 C C . LEU A 1 73 ? -8.963 -7.739 -11.308 1.00 88.62 73 LEU A C 1
ATOM 564 O O . LEU A 1 73 ? -9.240 -7.025 -10.337 1.00 88.62 73 LEU A O 1
ATOM 568 N N . PRO A 1 74 ? -7.816 -7.613 -11.993 1.00 89.06 74 PRO A N 1
ATOM 569 C CA . PRO A 1 74 ? -6.834 -6.593 -11.675 1.00 89.06 74 PRO A CA 1
ATOM 570 C C . PRO A 1 74 ? -7.390 -5.193 -11.946 1.00 89.06 74 PRO A C 1
ATOM 572 O O . PRO A 1 74 ? -8.029 -4.938 -12.970 1.00 89.06 74 PRO A O 1
ATOM 575 N N . VAL A 1 75 ? -7.122 -4.273 -11.022 1.00 89.56 75 VAL A N 1
ATOM 576 C CA . VAL A 1 75 ? -7.487 -2.861 -11.144 1.00 89.56 75 VAL A CA 1
ATOM 577 C C . VAL A 1 75 ? -6.235 -2.046 -11.417 1.00 89.56 75 VAL A C 1
ATOM 579 O O . VAL A 1 75 ? -5.247 -2.144 -10.691 1.00 89.56 75 VAL A O 1
ATOM 582 N N . TYR A 1 76 ? -6.293 -1.208 -12.446 1.00 86.12 76 TYR A N 1
ATOM 583 C CA . TYR A 1 76 ? -5.177 -0.365 -12.856 1.00 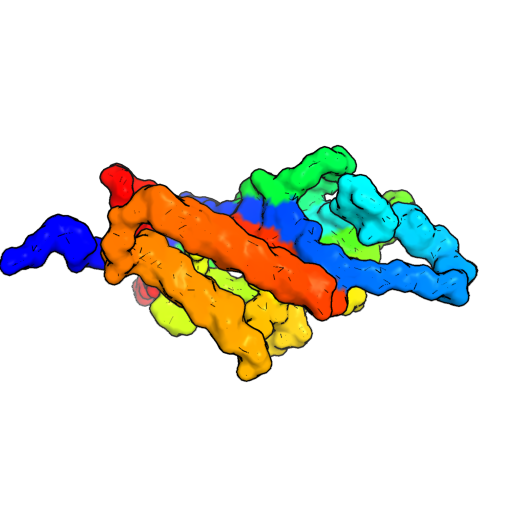86.12 76 TYR A CA 1
ATOM 584 C C . TYR A 1 76 ? -5.375 1.075 -12.388 1.00 86.12 76 TYR A C 1
ATOM 586 O O . TYR A 1 76 ? -6.472 1.629 -12.481 1.00 86.12 76 TYR A O 1
ATOM 594 N N . THR A 1 77 ? -4.302 1.722 -11.938 1.00 80.06 77 THR A N 1
ATOM 595 C CA . THR A 1 77 ? -4.290 3.184 -11.794 1.00 80.06 77 THR A CA 1
ATOM 596 C C . THR A 1 77 ? -4.306 3.852 -13.160 1.00 80.06 77 THR A C 1
ATOM 598 O O . THR A 1 77 ? -3.672 3.360 -14.097 1.00 80.06 77 THR A O 1
ATOM 601 N N . SER A 1 78 ? -4.928 5.028 -13.265 1.00 66.94 78 SER A N 1
ATOM 602 C CA . SER A 1 78 ? -4.787 5.848 -14.468 1.00 66.94 78 SER A CA 1
ATOM 603 C C . SER A 1 78 ? -3.322 6.239 -14.672 1.00 66.94 78 SER A C 1
ATOM 605 O O . SER A 1 78 ? -2.716 6.824 -13.776 1.00 66.94 78 SER A O 1
ATOM 607 N N . HIS A 1 79 ? -2.782 5.942 -15.853 1.00 62.34 79 HIS A N 1
ATOM 608 C CA . HIS A 1 79 ? -1.475 6.419 -16.295 1.00 62.34 79 HIS A CA 1
ATOM 609 C C . HIS A 1 79 ? -1.556 7.941 -16.465 1.00 62.34 79 HIS A C 1
ATOM 611 O O . HIS A 1 79 ? -2.244 8.433 -17.363 1.00 62.34 79 HIS A O 1
ATOM 617 N N . ARG A 1 80 ? -0.948 8.699 -15.553 1.00 56.56 80 ARG A N 1
ATOM 618 C CA . ARG A 1 80 ? -0.894 10.159 -15.633 1.00 56.56 80 ARG A CA 1
ATOM 619 C C . ARG A 1 80 ? 0.527 10.608 -15.362 1.00 56.56 80 ARG A C 1
ATOM 621 O O . ARG A 1 80 ? 0.968 10.616 -14.210 1.00 56.56 80 ARG A O 1
ATOM 628 N N . ALA A 1 81 ? 1.161 11.076 -16.430 1.00 47.25 81 ALA A N 1
ATOM 629 C CA . ALA A 1 81 ? 2.398 11.818 -16.367 1.00 47.25 81 ALA A CA 1
ATOM 630 C C . ALA A 1 81 ? 2.257 12.942 -15.331 1.00 47.25 81 ALA A C 1
ATOM 632 O O . ALA A 1 81 ? 1.343 13.767 -15.399 1.00 47.25 81 ALA A O 1
ATOM 633 N N . HIS A 1 82 ? 3.193 12.975 -14.384 1.00 45.66 82 HIS A N 1
ATOM 634 C CA . HIS A 1 82 ? 3.486 14.149 -13.564 1.00 45.66 82 HIS A CA 1
ATOM 635 C C . HIS A 1 82 ? 2.594 14.459 -12.343 1.00 45.66 82 HIS A C 1
ATOM 637 O O . HIS A 1 82 ? 2.666 15.567 -11.812 1.00 45.66 82 HIS A O 1
ATOM 643 N N . THR A 1 83 ? 1.809 13.509 -11.820 1.00 45.03 83 THR A N 1
ATOM 644 C CA . THR A 1 83 ? 1.129 13.707 -10.517 1.00 45.03 83 THR A CA 1
ATOM 645 C C . THR A 1 83 ? 1.669 12.794 -9.419 1.00 45.03 83 THR A C 1
ATOM 647 O O . THR A 1 83 ? 1.830 11.595 -9.661 1.00 45.03 83 THR A O 1
ATOM 650 N N . PRO A 1 84 ? 1.914 13.313 -8.193 1.00 52.38 84 PRO A N 1
ATOM 651 C CA . PRO A 1 84 ? 2.248 12.471 -7.055 1.00 52.38 84 PRO A CA 1
ATOM 652 C C . PRO A 1 84 ? 1.065 11.537 -6.825 1.00 52.38 84 PRO A C 1
ATOM 654 O O . PRO A 1 84 ? -0.029 11.975 -6.465 1.00 52.38 84 PRO A O 1
ATOM 657 N N . ARG A 1 85 ? 1.277 10.254 -7.121 1.00 60.75 85 ARG A N 1
ATOM 658 C CA . ARG A 1 85 ? 0.272 9.198 -7.022 1.00 60.75 85 ARG A CA 1
ATOM 659 C C . ARG A 1 85 ? -0.234 9.180 -5.592 1.00 60.75 85 ARG A C 1
ATOM 661 O O . ARG A 1 85 ? 0.480 8.756 -4.702 1.00 60.75 85 ARG A O 1
ATOM 668 N N . ASN A 1 86 ? -1.405 9.756 -5.379 1.00 69.12 86 ASN A N 1
ATOM 669 C CA . ASN A 1 86 ? -2.114 9.828 -4.106 1.00 69.12 86 ASN A CA 1
ATOM 670 C C . ASN A 1 86 ? -3.600 9.593 -4.393 1.00 69.12 86 ASN A C 1
ATOM 672 O O . ASN A 1 86 ? -4.472 10.310 -3.903 1.00 69.12 86 ASN A O 1
ATOM 676 N N . GLN A 1 87 ? -3.879 8.618 -5.257 1.00 78.38 87 GLN A N 1
ATOM 677 C CA . GLN A 1 87 ? -5.220 8.330 -5.742 1.00 78.38 87 GLN A CA 1
ATOM 678 C C . GLN A 1 87 ? -5.787 7.124 -5.003 1.00 78.38 87 GLN A C 1
ATOM 680 O O . GLN A 1 87 ? -5.130 6.088 -4.899 1.00 78.38 87 GLN A O 1
ATOM 685 N N . TRP A 1 88 ? -7.018 7.269 -4.519 1.00 86.69 88 TRP A N 1
ATOM 686 C CA . TRP A 1 88 ? -7.818 6.155 -4.027 1.00 86.69 88 TRP A CA 1
ATOM 687 C C . TRP A 1 88 ? -8.295 5.302 -5.201 1.00 86.69 88 TRP A C 1
ATOM 689 O O . TRP A 1 88 ? -8.889 5.808 -6.153 1.00 86.69 88 TRP A O 1
ATOM 699 N N . ILE A 1 89 ? -8.016 4.009 -5.121 1.00 87.31 89 ILE A N 1
ATOM 700 C CA . ILE A 1 89 ? -8.463 2.981 -6.050 1.00 87.31 89 ILE A CA 1
ATOM 701 C C . ILE A 1 89 ? -9.547 2.179 -5.349 1.00 87.31 89 ILE A C 1
ATOM 703 O O . ILE A 1 89 ? -9.347 1.709 -4.230 1.00 87.31 89 ILE A O 1
ATOM 707 N N . ASN A 1 90 ? -10.674 1.996 -6.027 1.00 88.75 90 ASN A N 1
ATOM 708 C CA . ASN A 1 90 ? -11.754 1.151 -5.545 1.00 88.75 90 ASN A CA 1
ATOM 709 C C . ASN A 1 90 ? -11.549 -0.257 -6.094 1.00 88.75 90 ASN A C 1
ATOM 711 O O . ASN A 1 90 ? -11.560 -0.453 -7.310 1.00 88.75 90 ASN A O 1
ATOM 715 N N . LEU A 1 91 ? -11.366 -1.229 -5.206 1.00 88.00 91 LEU A N 1
ATOM 716 C CA . LEU A 1 91 ? -11.313 -2.631 -5.592 1.00 88.00 91 LEU A CA 1
ATOM 717 C C . LEU A 1 91 ? -12.749 -3.157 -5.748 1.00 88.00 91 LEU A C 1
ATOM 719 O O . LEU A 1 91 ? -13.632 -2.763 -4.980 1.00 88.00 91 LEU A O 1
ATOM 723 N N . PRO A 1 92 ? -13.019 -4.033 -6.730 1.00 87.81 92 PRO A N 1
ATOM 724 C CA . PRO A 1 92 ? -14.338 -4.619 -6.954 1.00 87.81 92 PRO A CA 1
ATOM 725 C C . PRO A 1 92 ? -14.602 -5.764 -5.959 1.00 87.81 92 PRO A C 1
ATOM 727 O O . PRO A 1 92 ? -14.964 -6.865 -6.354 1.00 87.81 92 PRO A O 1
ATOM 730 N N . LEU A 1 93 ? -14.346 -5.523 -4.673 1.00 87.62 93 LEU A N 1
ATOM 731 C CA . LEU A 1 93 ? -14.543 -6.477 -3.588 1.00 87.62 93 LEU A CA 1
ATOM 732 C C . LEU A 1 93 ? -15.016 -5.726 -2.344 1.00 87.62 93 LEU A C 1
ATOM 734 O O . LEU A 1 93 ? -14.450 -4.681 -2.001 1.00 87.62 93 LEU A O 1
ATOM 738 N N . THR A 1 94 ? -16.032 -6.260 -1.672 1.00 89.00 94 THR A N 1
ATOM 739 C CA . THR A 1 94 ? -16.522 -5.703 -0.410 1.00 89.00 94 THR A CA 1
ATOM 740 C C . THR A 1 94 ? -15.702 -6.199 0.781 1.00 89.00 94 THR A C 1
ATOM 742 O O . THR A 1 94 ? -14.957 -7.178 0.685 1.00 89.00 94 THR A O 1
ATOM 745 N N . PHE A 1 95 ? -15.827 -5.526 1.927 1.00 86.62 95 PHE A N 1
ATOM 746 C CA . PHE A 1 95 ? -15.243 -6.019 3.177 1.00 86.62 95 PHE A CA 1
ATOM 747 C C . PHE A 1 95 ? -15.861 -7.344 3.647 1.00 86.62 95 PHE A C 1
ATOM 749 O O . PHE A 1 95 ? -15.154 -8.128 4.281 1.00 86.62 95 PHE A O 1
ATOM 756 N N . SER A 1 96 ? -17.129 -7.608 3.324 1.00 86.31 96 SER A N 1
ATOM 757 C CA . SER A 1 96 ? -17.828 -8.849 3.678 1.00 86.31 96 SER A CA 1
ATOM 758 C C . SER A 1 96 ? -17.271 -10.068 2.932 1.00 86.31 96 SER A C 1
ATOM 760 O O . SER A 1 96 ? -17.174 -11.142 3.520 1.00 86.31 96 SER A O 1
ATOM 762 N N . ASP A 1 97 ? -16.837 -9.889 1.681 1.00 87.75 97 ASP A N 1
ATOM 763 C CA . ASP A 1 97 ? -16.335 -10.971 0.812 1.00 87.75 97 ASP A CA 1
ATOM 764 C C . ASP A 1 97 ? -14.837 -11.267 1.000 1.00 87.75 97 ASP A C 1
ATOM 766 O O . ASP A 1 97 ? -14.275 -12.158 0.361 1.00 87.75 97 ASP A O 1
ATOM 770 N N . LEU A 1 98 ? -14.151 -10.483 1.833 1.00 88.44 98 LEU A N 1
ATOM 771 C CA . LEU A 1 98 ? -12.713 -10.586 2.037 1.00 88.44 98 LEU A CA 1
ATOM 772 C C . LEU A 1 98 ? -12.367 -11.754 2.976 1.00 88.44 98 LEU A C 1
ATOM 774 O O . LEU A 1 98 ? -12.644 -11.654 4.173 1.00 88.44 98 LEU A O 1
ATOM 778 N N . PRO A 1 99 ? -11.669 -12.807 2.510 1.00 89.88 99 PRO A N 1
ATOM 779 C CA . PRO A 1 99 ? -11.234 -13.883 3.390 1.00 89.88 99 PRO A CA 1
ATOM 780 C C . PRO A 1 99 ? -10.094 -13.427 4.306 1.00 89.88 99 PRO A C 1
ATOM 782 O O . PRO A 1 99 ? -9.332 -12.503 4.003 1.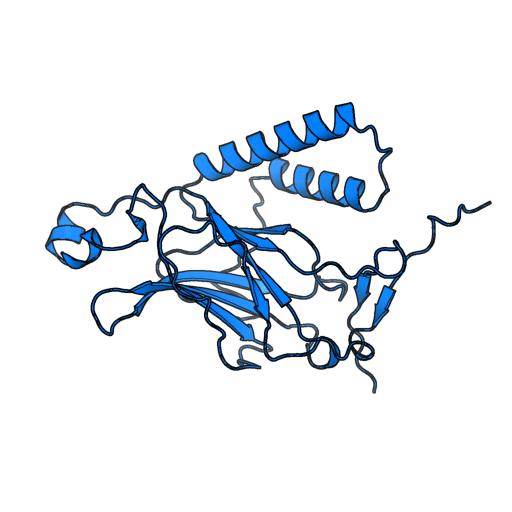00 89.88 99 PRO A O 1
ATOM 785 N N . ARG A 1 100 ? -9.916 -14.122 5.434 1.00 87.75 100 ARG A N 1
ATOM 786 C CA . ARG A 1 100 ? -8.879 -13.792 6.427 1.00 87.75 100 ARG A CA 1
ATOM 787 C C . ARG A 1 100 ? -7.457 -13.812 5.861 1.00 87.75 100 ARG A C 1
ATOM 789 O O . ARG A 1 100 ? -6.598 -13.072 6.342 1.00 87.75 100 ARG A O 1
ATOM 796 N N . ASP A 1 101 ? -7.196 -14.670 4.881 1.00 88.69 101 ASP A N 1
ATOM 797 C CA . ASP A 1 101 ? -5.894 -14.835 4.235 1.00 88.69 101 ASP A CA 1
ATOM 798 C C . ASP A 1 101 ? -5.707 -13.932 3.004 1.00 88.69 101 ASP A C 1
ATOM 800 O O . ASP A 1 101 ? -4.730 -14.100 2.275 1.00 88.69 101 ASP A O 1
ATOM 804 N N . ALA A 1 102 ? -6.602 -12.961 2.782 1.00 90.81 102 ALA A N 1
ATOM 805 C CA . ALA A 1 102 ? -6.540 -12.078 1.628 1.00 90.81 102 ALA A CA 1
ATOM 806 C C . ALA A 1 102 ? -5.204 -11.319 1.542 1.00 90.81 102 ALA A C 1
ATOM 808 O O . ALA A 1 102 ? -4.803 -10.570 2.447 1.00 90.81 102 ALA A O 1
ATOM 809 N N . MET A 1 103 ? -4.542 -11.487 0.403 1.00 91.56 103 MET A N 1
ATOM 810 C CA . MET A 1 103 ? -3.291 -10.856 0.018 1.00 91.56 103 MET A CA 1
ATOM 811 C C . MET A 1 103 ? -3.551 -9.837 -1.085 1.00 91.56 103 MET A C 1
ATOM 813 O O . MET A 1 103 ? -4.126 -10.151 -2.119 1.00 91.56 103 MET A O 1
ATOM 817 N N . LEU A 1 104 ? -3.095 -8.611 -0.882 1.00 91.75 104 LEU A N 1
ATOM 818 C CA . LEU A 1 104 ? -3.030 -7.592 -1.914 1.00 91.75 104 LEU A CA 1
ATOM 819 C C . LEU A 1 104 ? -1.694 -7.713 -2.645 1.00 91.75 104 LEU A C 1
ATOM 821 O O . LEU A 1 104 ? -0.639 -7.500 -2.045 1.00 91.75 104 LEU A O 1
ATOM 825 N N . ALA A 1 105 ? -1.761 -8.026 -3.930 1.00 92.88 105 ALA A N 1
ATOM 826 C CA . ALA A 1 105 ? -0.651 -8.011 -4.863 1.00 92.88 105 ALA A CA 1
ATOM 827 C C . ALA A 1 105 ? -0.662 -6.680 -5.625 1.00 92.88 105 ALA A C 1
ATOM 829 O O . ALA A 1 105 ? -1.673 -6.303 -6.221 1.00 92.88 105 ALA A O 1
ATOM 830 N N . ILE A 1 106 ? 0.452 -5.953 -5.581 1.00 91.94 106 ILE A N 1
ATOM 831 C CA . ILE A 1 106 ? 0.643 -4.699 -6.306 1.00 91.94 106 ILE A CA 1
ATOM 832 C C . ILE A 1 106 ? 1.835 -4.868 -7.240 1.00 91.94 106 ILE A C 1
ATOM 834 O O . ILE A 1 106 ? 2.958 -5.076 -6.776 1.00 91.94 106 ILE A O 1
ATOM 838 N N . THR A 1 107 ? 1.604 -4.727 -8.540 1.00 91.00 107 THR A N 1
ATOM 839 C CA . THR A 1 107 ? 2.650 -4.810 -9.563 1.00 91.00 107 THR A CA 1
ATOM 840 C C . THR A 1 107 ? 2.797 -3.465 -10.258 1.00 91.00 107 THR A C 1
ATOM 842 O O . THR A 1 107 ? 1.824 -2.861 -10.707 1.00 91.00 107 THR A O 1
ATOM 845 N N . LEU A 1 108 ? 4.029 -2.977 -10.332 1.00 88.50 108 LEU A N 1
ATOM 846 C CA . LEU A 1 108 ? 4.403 -1.792 -11.085 1.00 88.50 108 LEU A CA 1
ATOM 847 C C . LEU A 1 108 ? 4.818 -2.225 -12.486 1.00 88.50 108 LEU A C 1
ATOM 849 O O . LEU A 1 108 ? 5.696 -3.072 -12.641 1.00 88.50 108 LEU A O 1
ATOM 853 N N . TYR A 1 109 ? 4.213 -1.612 -13.493 1.00 86.06 109 TYR A N 1
ATOM 854 C CA . TYR A 1 109 ? 4.537 -1.822 -14.892 1.00 86.06 109 TYR A CA 1
ATOM 855 C C . TYR A 1 109 ? 5.071 -0.549 -15.518 1.00 86.06 109 TYR A C 1
ATOM 857 O O . TYR A 1 109 ? 4.527 0.538 -15.314 1.00 86.06 109 TYR A O 1
ATOM 865 N N . ASP A 1 110 ? 6.095 -0.718 -16.336 1.00 81.19 110 ASP A N 1
ATOM 866 C CA . ASP A 1 110 ? 6.577 0.304 -17.245 1.00 81.19 110 ASP A CA 1
ATOM 867 C C . ASP A 1 110 ? 6.048 0.041 -18.658 1.00 81.19 110 ASP A C 1
ATOM 869 O O . ASP A 1 110 ? 5.943 -1.109 -19.105 1.00 81.19 110 ASP A O 1
ATOM 873 N N . CYS A 1 111 ? 5.685 1.114 -19.353 1.00 73.31 111 CYS A N 1
ATOM 874 C CA . CYS A 1 111 ? 5.161 1.059 -20.711 1.00 73.31 111 CYS A CA 1
ATOM 875 C C . CYS A 1 111 ? 6.336 1.097 -21.692 1.00 73.31 111 CYS A C 1
ATOM 877 O O . CYS A 1 111 ? 6.800 2.164 -22.092 1.00 73.31 111 CYS A O 1
ATOM 879 N N . VAL A 1 112 ? 6.820 -0.076 -22.099 1.00 71.31 112 VAL A N 1
ATOM 880 C CA . VAL A 1 112 ? 7.936 -0.187 -23.042 1.00 71.31 112 VAL A CA 1
ATOM 881 C C . VAL A 1 112 ? 7.375 -0.278 -24.463 1.00 71.31 112 VAL A C 1
ATOM 883 O O . VAL A 1 112 ? 7.018 -1.346 -24.958 1.00 71.31 112 VAL A O 1
ATOM 886 N N . GLY A 1 113 ? 7.290 0.865 -25.145 1.00 67.69 113 GLY A N 1
ATOM 887 C CA . GLY A 1 113 ? 6.755 0.954 -26.508 1.00 67.69 113 GLY A CA 1
ATOM 888 C C . GLY A 1 113 ? 5.222 0.997 -26.565 1.00 67.69 113 GLY A C 1
ATOM 889 O O . GLY A 1 113 ? 4.558 1.330 -25.591 1.00 67.69 113 GLY A O 1
ATOM 890 N N . ALA A 1 114 ? 4.642 0.700 -27.733 1.00 67.50 114 ALA A N 1
ATOM 891 C CA . ALA A 1 114 ? 3.210 0.919 -27.976 1.00 67.50 114 ALA A CA 1
ATOM 892 C C . ALA A 1 114 ? 2.279 -0.145 -27.357 1.00 67.50 114 ALA A C 1
ATOM 894 O O . ALA A 1 114 ? 1.086 0.105 -27.198 1.00 67.50 114 ALA A O 1
ATOM 895 N N . THR A 1 115 ? 2.784 -1.345 -27.049 1.00 68.25 115 THR A N 1
ATOM 896 C CA . THR A 1 115 ? 1.926 -2.486 -26.655 1.00 68.25 115 THR A CA 1
ATOM 897 C C . THR A 1 115 ? 2.509 -3.344 -25.533 1.00 68.25 115 THR A C 1
ATOM 899 O O . THR A 1 115 ? 1.755 -4.043 -24.859 1.00 68.25 115 THR A O 1
ATOM 902 N N . ALA A 1 116 ? 3.821 -3.297 -25.291 1.00 76.88 116 ALA A N 1
ATOM 903 C CA . ALA A 1 116 ? 4.446 -4.122 -24.265 1.00 76.88 116 ALA A CA 1
ATOM 904 C C . ALA A 1 116 ? 4.479 -3.401 -22.909 1.00 76.88 116 ALA A C 1
ATOM 906 O O . ALA A 1 116 ? 4.754 -2.205 -22.816 1.00 76.88 116 ALA A O 1
ATOM 907 N N . ARG A 1 117 ? 4.195 -4.158 -21.846 1.00 79.81 117 ARG A N 1
ATOM 908 C CA . ARG A 1 117 ? 4.295 -3.712 -20.454 1.00 79.81 117 ARG A CA 1
ATOM 909 C C . ARG A 1 117 ? 5.288 -4.612 -19.744 1.00 79.81 117 ARG A C 1
ATOM 911 O O . ARG A 1 117 ? 5.109 -5.829 -19.752 1.00 79.81 117 ARG A O 1
ATOM 918 N N . LEU A 1 118 ? 6.320 -4.024 -19.155 1.00 83.19 118 LEU A N 1
ATOM 919 C CA . LEU A 1 118 ? 7.345 -4.765 -18.428 1.00 83.19 118 LEU A CA 1
ATOM 920 C C . LEU A 1 118 ? 7.104 -4.609 -16.921 1.00 83.19 118 LEU A C 1
ATOM 922 O O . LEU A 1 118 ? 6.955 -3.472 -16.468 1.00 83.19 118 LEU A O 1
ATOM 926 N N . PRO A 1 119 ? 7.038 -5.700 -16.135 1.00 85.12 119 PRO A N 1
ATOM 927 C CA . PRO A 1 119 ? 6.947 -5.596 -14.688 1.00 85.12 119 PRO A CA 1
ATOM 928 C C . PRO A 1 119 ? 8.271 -5.060 -14.141 1.00 85.12 119 PRO A C 1
ATOM 930 O O . PRO A 1 119 ? 9.299 -5.723 -14.177 1.00 85.12 119 PRO A O 1
ATOM 933 N N . VAL A 1 120 ? 8.216 -3.843 -13.622 1.00 83.25 120 VAL A N 1
ATOM 934 C CA . VAL A 1 120 ? 9.320 -3.151 -12.946 1.00 83.25 120 VAL A CA 1
ATOM 935 C C . VAL A 1 120 ? 9.564 -3.773 -11.585 1.00 83.25 120 VAL A C 1
ATOM 937 O O . VAL A 1 120 ? 10.690 -3.848 -11.102 1.00 83.25 120 VAL A O 1
ATOM 940 N N . GLY A 1 121 ? 8.475 -4.126 -10.909 1.00 86.38 121 GLY A N 1
ATOM 941 C CA . GLY A 1 121 ? 8.569 -4.669 -9.579 1.00 86.38 121 GLY A CA 1
ATOM 942 C C . GLY A 1 121 ? 7.236 -4.900 -8.905 1.00 86.38 121 GLY A C 1
ATOM 943 O O . GLY A 1 121 ? 6.215 -4.302 -9.241 1.00 86.38 121 GLY A O 1
ATOM 944 N N . GLY A 1 122 ? 7.277 -5.784 -7.922 1.00 90.00 122 GLY A N 1
ATOM 945 C CA . GLY A 1 122 ? 6.107 -6.367 -7.293 1.00 90.00 122 GLY A CA 1
ATOM 946 C C . GLY A 1 122 ? 6.200 -6.260 -5.785 1.00 90.00 122 GLY A C 1
ATOM 947 O O . GLY A 1 122 ? 7.282 -6.316 -5.191 1.00 90.00 122 GLY A O 1
ATOM 948 N N . THR A 1 123 ? 5.055 -6.082 -5.146 1.00 91.06 123 THR A N 1
ATOM 949 C CA . THR A 1 123 ? 4.947 -6.116 -3.696 1.00 91.06 123 THR A CA 1
ATOM 950 C C . THR A 1 123 ? 3.639 -6.762 -3.277 1.00 91.06 123 THR A C 1
ATOM 952 O O . THR A 1 123 ? 2.574 -6.444 -3.803 1.00 91.06 123 THR A O 1
ATOM 955 N N . THR A 1 124 ? 3.720 -7.673 -2.315 1.00 91.94 124 THR A N 1
ATOM 956 C CA . THR A 1 124 ? 2.564 -8.389 -1.778 1.00 91.94 124 THR A CA 1
ATOM 957 C C . THR A 1 124 ? 2.404 -8.093 -0.288 1.00 91.94 124 THR A C 1
ATOM 959 O O . THR A 1 124 ? 3.365 -8.137 0.489 1.00 91.94 124 THR A O 1
ATOM 962 N N . ILE A 1 125 ? 1.181 -7.790 0.144 1.00 91.50 125 ILE A N 1
ATOM 963 C CA . ILE A 1 125 ? 0.846 -7.501 1.542 1.00 91.50 125 ILE A CA 1
ATOM 964 C C . ILE A 1 125 ? -0.488 -8.130 1.953 1.00 91.50 125 ILE A C 1
ATOM 966 O O . ILE A 1 125 ? -1.500 -7.978 1.287 1.00 91.50 125 ILE A O 1
ATOM 970 N N . SER A 1 126 ? -0.525 -8.756 3.130 1.00 91.25 126 SER A N 1
ATOM 971 C CA . SER A 1 126 ? -1.765 -9.241 3.755 1.00 91.25 126 SER A CA 1
ATOM 972 C C . SER A 1 126 ? -2.698 -8.081 4.133 1.00 91.25 126 SER A C 1
ATOM 974 O O . SER A 1 126 ? -2.261 -7.193 4.882 1.00 91.25 126 SER A O 1
ATOM 976 N N . LEU A 1 127 ? -3.969 -8.123 3.733 1.00 89.62 127 LEU A N 1
ATOM 977 C CA . LEU A 1 127 ? -4.974 -7.118 4.108 1.00 89.62 127 LEU A CA 1
ATOM 978 C C . LEU A 1 127 ? -5.341 -7.194 5.595 1.00 89.62 127 LEU A C 1
ATOM 980 O O . LEU A 1 127 ? -5.440 -6.166 6.268 1.00 89.62 127 LEU A O 1
ATOM 984 N N . PHE A 1 128 ? -5.441 -8.407 6.141 1.00 90.00 128 PHE A N 1
ATOM 985 C CA . PHE A 1 128 ? -5.638 -8.627 7.571 1.00 90.00 128 PHE A CA 1
ATOM 986 C C . PHE A 1 128 ? -4.312 -8.839 8.308 1.00 90.00 128 PHE A C 1
ATOM 988 O O . PHE A 1 128 ? -3.327 -9.369 7.793 1.00 90.00 128 PHE A O 1
ATOM 995 N N . SER A 1 129 ? -4.267 -8.386 9.556 1.00 86.69 129 SER A N 1
ATOM 996 C CA . SER A 1 129 ? -3.190 -8.694 10.494 1.00 86.69 129 SER A CA 1
ATOM 997 C C . SER A 1 129 ? -3.321 -10.128 11.025 1.00 86.69 129 SER A C 1
ATOM 999 O O . SER A 1 129 ? -4.364 -10.762 10.891 1.00 86.69 129 SER A O 1
ATOM 1001 N N . LYS A 1 130 ? -2.301 -10.623 11.739 1.00 84.81 130 LYS A N 1
ATOM 1002 C CA . LYS A 1 130 ? -2.320 -11.955 12.383 1.00 84.81 130 LYS A CA 1
ATOM 1003 C C . LYS A 1 130 ? -3.546 -12.156 13.293 1.00 84.81 130 LYS A C 1
ATOM 1005 O O . LYS A 1 130 ? -4.091 -13.252 13.388 1.00 84.81 130 LYS A O 1
ATOM 1010 N N . HIS A 1 131 ? -4.007 -11.077 13.923 1.00 84.50 131 HIS A N 1
ATOM 1011 C CA . HIS A 1 131 ? -5.174 -11.068 14.808 1.00 84.50 131 HIS A CA 1
ATOM 1012 C C . HIS A 1 131 ? -6.521 -10.941 14.074 1.00 84.50 131 HIS A C 1
ATOM 1014 O O . HIS A 1 131 ? -7.537 -10.789 14.732 1.00 84.50 131 HIS A O 1
ATOM 1020 N N . GLY A 1 132 ? -6.549 -10.971 12.736 1.00 82.81 132 GLY A N 1
ATOM 1021 C CA . GLY A 1 132 ? -7.787 -10.816 11.961 1.00 82.81 132 GLY A CA 1
ATOM 1022 C C . GLY A 1 132 ? -8.305 -9.378 11.884 1.00 82.81 132 GLY A C 1
ATOM 1023 O O . GLY A 1 132 ? -9.427 -9.161 11.459 1.00 82.81 132 GLY A O 1
ATOM 1024 N N . VAL A 1 133 ? -7.507 -8.384 12.278 1.00 88.31 133 VAL A N 1
ATOM 1025 C CA . VAL A 1 133 ? -7.873 -6.962 12.161 1.00 88.31 133 VAL A CA 1
ATOM 1026 C C . VAL A 1 133 ? -7.381 -6.416 10.824 1.00 88.31 133 VAL A C 1
ATOM 1028 O O . VAL A 1 133 ? -6.207 -6.611 10.489 1.00 88.31 133 VAL A O 1
ATOM 1031 N N . PHE A 1 134 ? -8.245 -5.734 10.075 1.00 89.44 134 PHE A N 1
ATOM 1032 C CA . PHE A 1 134 ? -7.892 -5.077 8.818 1.00 89.44 134 PHE A CA 1
ATOM 1033 C C . PHE A 1 134 ? -6.807 -4.021 9.047 1.00 89.44 134 PHE A C 1
ATOM 1035 O O . PHE A 1 134 ? -6.799 -3.298 10.048 1.00 89.44 134 PHE A O 1
ATOM 1042 N N . ARG A 1 135 ? -5.842 -3.941 8.134 1.00 88.19 135 ARG A N 1
ATOM 1043 C CA . ARG A 1 135 ? -4.770 -2.947 8.212 1.00 88.19 135 ARG A CA 1
ATOM 1044 C C . ARG A 1 135 ? -5.314 -1.568 7.864 1.00 88.19 135 ARG A C 1
ATOM 1046 O O . ARG A 1 135 ? -5.926 -1.410 6.827 1.00 88.19 135 ARG A O 1
ATOM 1053 N N . GLN A 1 136 ? -5.032 -0.573 8.698 1.00 87.56 136 GLN A N 1
ATOM 1054 C CA . GLN A 1 136 ? -5.463 0.812 8.487 1.00 87.56 136 GLN A CA 1
ATOM 1055 C C . GLN A 1 136 ? -4.261 1.763 8.473 1.00 87.56 136 GLN A C 1
ATOM 1057 O O . GLN A 1 136 ? -3.251 1.515 9.148 1.00 87.56 136 GLN A O 1
ATOM 1062 N N . GLY A 1 137 ? -4.387 2.860 7.725 1.00 85.69 137 GLY A N 1
ATOM 1063 C CA . GLY A 1 137 ? -3.402 3.930 7.630 1.00 85.69 137 GLY A CA 1
ATOM 1064 C C . GLY A 1 137 ? -2.264 3.671 6.642 1.00 85.69 137 GLY A C 1
ATOM 1065 O O . GLY A 1 137 ? -2.238 2.688 5.903 1.00 85.69 137 GLY A O 1
ATOM 1066 N N . MET A 1 138 ? -1.304 4.596 6.638 1.00 86.19 138 MET A N 1
ATOM 1067 C CA . MET A 1 138 ? -0.156 4.603 5.727 1.00 86.19 138 MET A CA 1
ATOM 1068 C C . MET A 1 138 ? 0.907 3.564 6.101 1.00 86.19 138 MET A C 1
ATOM 1070 O O . MET A 1 138 ? 1.338 3.474 7.255 1.00 86.19 138 MET A O 1
ATOM 1074 N N . MET A 1 139 ? 1.368 2.809 5.108 1.00 86.19 139 MET A N 1
ATOM 1075 C CA . MET A 1 139 ? 2.413 1.798 5.222 1.00 86.19 139 MET A CA 1
ATOM 1076 C C . MET A 1 139 ? 3.393 1.920 4.061 1.00 86.19 139 MET A C 1
ATOM 1078 O O . MET A 1 139 ? 2.996 2.090 2.916 1.00 86.19 139 MET A O 1
ATOM 1082 N N . ASP A 1 140 ? 4.679 1.788 4.357 1.00 85.94 140 ASP A N 1
ATOM 1083 C CA . ASP A 1 140 ? 5.715 1.711 3.332 1.00 85.94 140 ASP A CA 1
ATOM 1084 C C . ASP A 1 140 ? 5.998 0.242 3.020 1.00 85.94 140 ASP A C 1
ATOM 1086 O O . ASP A 1 140 ? 6.341 -0.528 3.922 1.00 85.94 140 ASP A O 1
ATOM 1090 N N . LEU A 1 141 ? 5.833 -0.142 1.757 1.00 87.56 141 LEU A N 1
ATOM 1091 C CA . LEU A 1 141 ? 6.046 -1.498 1.264 1.00 87.56 141 LEU A CA 1
ATOM 1092 C C . LEU A 1 141 ? 7.313 -1.546 0.428 1.00 87.56 141 LEU A C 1
ATOM 1094 O O . LEU A 1 141 ? 7.520 -0.693 -0.427 1.00 87.56 141 LEU A O 1
ATOM 1098 N N . ARG A 1 142 ? 8.155 -2.553 0.649 1.00 87.19 142 ARG A N 1
ATOM 1099 C CA . ARG A 1 142 ? 9.297 -2.807 -0.230 1.00 87.19 142 ARG A CA 1
ATOM 1100 C C . ARG A 1 142 ? 8.802 -3.366 -1.561 1.00 87.19 142 ARG A C 1
ATOM 1102 O O . ARG A 1 142 ? 7.994 -4.294 -1.576 1.00 87.19 142 ARG A O 1
ATOM 1109 N N . VAL A 1 143 ? 9.321 -2.822 -2.650 1.00 87.19 143 VAL A N 1
ATOM 1110 C CA . VAL A 1 143 ? 9.104 -3.316 -4.008 1.00 87.19 143 VAL A CA 1
ATOM 1111 C C . VAL A 1 143 ? 10.305 -4.165 -4.406 1.00 87.19 143 VAL A C 1
ATOM 1113 O O . VAL A 1 143 ? 11.455 -3.763 -4.211 1.00 87.19 143 VAL A O 1
ATOM 1116 N N . TRP A 1 144 ? 10.030 -5.356 -4.923 1.00 87.69 144 TRP A N 1
ATOM 1117 C CA . TRP A 1 144 ? 11.043 -6.270 -5.437 1.00 87.69 144 TRP A CA 1
ATOM 1118 C C . TRP A 1 144 ? 11.254 -5.994 -6.925 1.00 87.69 144 TRP A C 1
ATOM 1120 O O . TRP A 1 144 ? 10.258 -6.002 -7.646 1.00 87.69 144 TRP A O 1
ATOM 1130 N N . PRO A 1 145 ? 12.489 -5.709 -7.374 1.00 84.38 145 PRO A N 1
ATOM 1131 C CA . PRO A 1 145 ? 12.756 -5.350 -8.763 1.00 84.38 145 PRO A CA 1
ATOM 1132 C C . PRO A 1 145 ? 12.520 -6.538 -9.704 1.00 84.38 145 PRO A C 1
ATOM 1134 O O . PRO A 1 145 ? 12.674 -7.693 -9.302 1.00 84.38 145 PRO A O 1
ATOM 1137 N N . ASP A 1 146 ? 12.134 -6.231 -10.941 1.00 81.56 146 ASP A N 1
ATOM 1138 C CA . ASP A 1 146 ? 12.005 -7.145 -12.085 1.00 81.56 146 ASP A CA 1
ATOM 1139 C C . ASP A 1 146 ? 11.095 -8.366 -11.854 1.00 81.56 146 ASP A C 1
ATOM 1141 O O . ASP A 1 146 ? 11.187 -9.379 -12.546 1.00 81.56 146 ASP A O 1
ATOM 1145 N N . CYS A 1 147 ? 10.197 -8.290 -10.868 1.00 84.06 147 CYS A N 1
ATOM 1146 C CA . CYS A 1 147 ? 9.300 -9.378 -10.485 1.00 84.06 147 CYS A CA 1
ATOM 1147 C C . CYS A 1 147 ? 7.858 -8.875 -10.389 1.00 84.06 147 CYS A C 1
ATOM 1149 O O . CYS A 1 147 ? 7.609 -7.820 -9.815 1.00 84.06 147 CYS A O 1
ATOM 1151 N N . ALA A 1 148 ? 6.891 -9.645 -10.890 1.00 87.00 148 ALA A N 1
ATOM 1152 C CA . ALA A 1 148 ? 5.477 -9.388 -10.618 1.00 87.00 148 ALA A CA 1
ATOM 1153 C C . ALA A 1 148 ? 5.110 -9.824 -9.189 1.00 87.00 148 ALA A C 1
ATOM 1155 O O . ALA A 1 148 ? 5.736 -10.726 -8.627 1.00 87.00 148 ALA A O 1
ATOM 1156 N N . ALA A 1 149 ? 4.096 -9.191 -8.596 1.00 86.88 149 ALA A N 1
ATOM 1157 C CA . ALA A 1 149 ? 3.583 -9.620 -7.301 1.00 86.88 149 ALA A CA 1
ATOM 1158 C C . ALA A 1 149 ? 2.894 -10.987 -7.428 1.00 86.88 149 ALA A C 1
ATOM 1160 O O . ALA A 1 149 ? 2.083 -11.212 -8.323 1.00 86.88 149 ALA A O 1
ATOM 1161 N N . ASP A 1 150 ? 3.227 -11.900 -6.523 1.00 81.50 150 ASP A N 1
ATOM 1162 C CA . ASP A 1 150 ? 2.818 -13.302 -6.580 1.00 81.50 150 ASP A CA 1
ATOM 1163 C C . ASP A 1 150 ? 1.513 -13.586 -5.823 1.00 81.50 150 ASP A C 1
ATOM 1165 O O . ASP A 1 150 ? 0.873 -14.609 -6.059 1.00 81.50 150 ASP A O 1
ATOM 1169 N N . GLY A 1 151 ? 1.111 -12.703 -4.898 1.00 77.94 151 GLY A N 1
ATOM 1170 C CA . GLY A 1 151 ? -0.163 -12.822 -4.179 1.00 77.94 151 GLY A CA 1
ATOM 1171 C C . GLY A 1 151 ? -0.272 -14.050 -3.264 1.00 77.94 151 GLY A C 1
ATOM 1172 O O . GLY A 1 151 ? -1.353 -14.353 -2.761 1.00 77.94 151 GLY A O 1
ATOM 1173 N N . SER A 1 152 ? 0.825 -14.778 -3.039 1.00 78.19 152 SER A N 1
ATOM 1174 C CA . SER A 1 152 ? 0.823 -16.027 -2.282 1.00 78.19 152 SER A CA 1
ATOM 1175 C C . SER A 1 152 ? 0.993 -15.796 -0.774 1.00 78.19 152 SER A C 1
ATOM 1177 O O . SER A 1 152 ? 1.512 -14.770 -0.325 1.00 78.19 152 SER A O 1
ATOM 1179 N N . SER A 1 153 ? 0.560 -16.764 0.042 1.00 70.75 153 SER A N 1
ATOM 1180 C CA . SER A 1 153 ? 0.714 -16.705 1.503 1.00 70.75 153 SER A CA 1
ATOM 1181 C C . SER A 1 153 ? 2.181 -16.766 1.948 1.00 70.75 153 SER A C 1
ATOM 1183 O O . SER A 1 153 ? 2.561 -16.113 2.922 1.00 70.75 153 SER A O 1
ATOM 1185 N N . GLN A 1 154 ? 3.015 -17.497 1.204 1.00 69.44 154 GLN A N 1
ATOM 1186 C CA . GLN A 1 154 ? 4.473 -17.538 1.335 1.00 69.44 154 GLN A CA 1
ATOM 1187 C C . GLN A 1 154 ? 5.112 -16.697 0.231 1.00 69.44 154 GLN A C 1
ATOM 1189 O O . GLN A 1 154 ? 5.807 -17.215 -0.639 1.00 69.44 154 GLN A O 1
ATOM 1194 N N . SER A 1 155 ? 4.828 -15.394 0.265 1.00 70.06 155 SER A N 1
ATOM 1195 C CA . SER A 1 155 ? 5.198 -14.514 -0.834 1.00 70.06 155 SER A CA 1
ATOM 1196 C C . SER A 1 155 ? 6.707 -14.466 -1.071 1.00 70.06 155 SER A C 1
ATOM 1198 O O . SER A 1 155 ? 7.479 -14.249 -0.133 1.00 70.06 155 SER A O 1
ATOM 1200 N N . THR A 1 156 ? 7.122 -14.619 -2.332 1.00 70.44 156 THR A N 1
ATOM 1201 C CA . THR A 1 156 ? 8.493 -14.320 -2.790 1.00 70.44 156 THR A CA 1
ATOM 1202 C C . THR A 1 156 ? 8.745 -12.814 -2.884 1.00 70.44 156 THR A C 1
ATOM 1204 O O . THR A 1 156 ? 9.896 -12.380 -2.853 1.00 70.44 156 THR A O 1
ATOM 1207 N N . THR A 1 157 ? 7.673 -12.012 -2.907 1.00 79.62 157 THR A N 1
ATOM 1208 C CA . THR A 1 157 ? 7.686 -10.543 -2.961 1.00 79.62 157 THR A CA 1
ATOM 1209 C C . THR A 1 157 ? 7.075 -9.880 -1.707 1.00 79.62 157 THR A C 1
ATOM 1211 O O . THR A 1 157 ? 6.213 -9.001 -1.817 1.00 79.62 157 THR A O 1
ATOM 1214 N N . PRO A 1 158 ? 7.498 -10.230 -0.471 1.00 80.31 158 PRO A N 1
ATOM 1215 C CA . PRO A 1 158 ? 6.864 -9.697 0.727 1.00 80.31 158 PRO A CA 1
ATOM 1216 C C . PRO A 1 158 ? 7.134 -8.192 0.842 1.00 80.31 158 PRO A C 1
ATOM 1218 O O . PRO A 1 158 ? 8.283 -7.758 0.976 1.00 80.31 158 PRO A O 1
ATOM 1221 N N . GLY A 1 159 ? 6.069 -7.388 0.839 1.00 74.12 159 GLY A N 1
ATOM 1222 C CA . GLY A 1 159 ? 6.150 -5.936 0.998 1.00 74.12 159 GLY A CA 1
ATOM 1223 C C . GLY A 1 159 ? 6.512 -5.517 2.419 1.00 74.12 159 GLY A C 1
ATOM 1224 O O . GLY A 1 159 ? 7.195 -4.514 2.628 1.00 74.12 159 GLY A O 1
ATOM 1225 N N . LYS A 1 160 ? 6.112 -6.323 3.411 1.00 74.62 160 LYS A N 1
ATOM 1226 C CA . LYS A 1 160 ? 6.553 -6.188 4.804 1.00 74.62 160 LYS A CA 1
ATOM 1227 C C . LYS A 1 160 ? 7.730 -7.108 5.067 1.00 74.62 160 LYS A C 1
ATOM 1229 O O . LYS A 1 160 ? 7.568 -8.233 5.530 1.00 74.62 160 LYS A O 1
ATOM 1234 N N . THR A 1 161 ? 8.930 -6.616 4.824 1.00 60.91 161 THR A N 1
ATOM 1235 C CA . THR A 1 161 ? 10.140 -7.320 5.226 1.00 60.91 161 THR A CA 1
ATO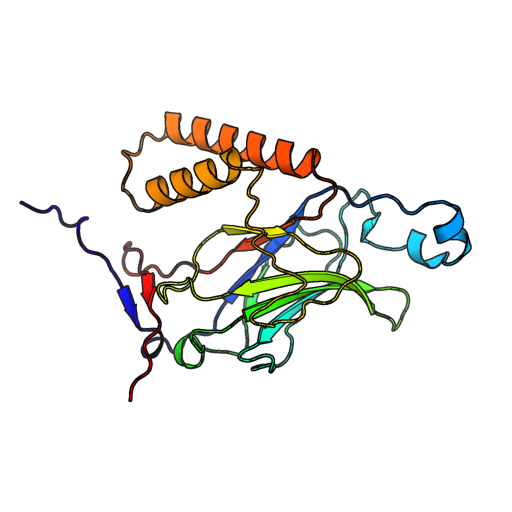M 1236 C C . THR A 1 161 ? 10.291 -7.269 6.749 1.00 60.91 161 THR A C 1
ATOM 1238 O O . THR A 1 161 ? 10.422 -6.206 7.360 1.00 60.91 161 THR A O 1
ATOM 1241 N N . CYS A 1 162 ? 10.290 -8.440 7.391 1.00 48.81 162 CYS A N 1
ATOM 1242 C CA . CYS A 1 162 ? 10.736 -8.609 8.774 1.00 48.81 162 CYS A CA 1
ATOM 1243 C C . CYS A 1 162 ? 12.252 -8.377 8.836 1.00 48.81 162 CYS A C 1
ATOM 1245 O O . CYS A 1 162 ? 13.040 -9.314 8.914 1.00 48.81 162 CYS A O 1
ATOM 1247 N N . HIS A 1 163 ? 12.690 -7.122 8.766 1.00 52.62 163 HIS A N 1
ATOM 1248 C CA . HIS A 1 163 ? 14.103 -6.791 8.880 1.00 52.62 163 HIS A CA 1
ATOM 1249 C C . HIS A 1 163 ? 14.585 -7.058 10.312 1.00 52.62 163 HIS A C 1
ATOM 1251 O O . HIS A 1 163 ? 14.457 -6.207 11.189 1.00 52.62 163 HIS A O 1
ATOM 1257 N N . HIS A 1 164 ? 15.196 -8.222 10.544 1.00 43.28 164 HIS A N 1
ATOM 1258 C CA . HIS A 1 164 ? 15.946 -8.509 11.773 1.00 43.28 164 HIS A CA 1
ATOM 1259 C C . HIS A 1 164 ? 17.064 -7.475 12.047 1.00 43.28 164 HIS A C 1
ATOM 1261 O O . HIS A 1 164 ? 17.441 -7.289 13.202 1.00 43.28 164 HIS A O 1
ATOM 1267 N N . GLY A 1 165 ? 17.535 -6.746 11.023 1.00 46.56 165 GLY A N 1
ATOM 1268 C CA . GLY A 1 165 ? 18.586 -5.725 11.146 1.00 46.56 165 GLY A CA 1
ATOM 1269 C C . GLY A 1 165 ? 18.123 -4.281 11.406 1.00 46.56 165 GLY A C 1
ATOM 1270 O O . GLY A 1 165 ? 18.890 -3.502 11.957 1.00 46.56 165 GLY A O 1
ATOM 1271 N N . LYS A 1 166 ? 16.879 -3.896 11.078 1.00 61.91 166 LYS A N 1
ATOM 1272 C CA . LYS A 1 166 ? 16.421 -2.483 11.110 1.00 61.91 166 LYS A CA 1
ATOM 1273 C C . LYS A 1 166 ? 15.412 -2.233 12.237 1.00 61.91 166 LYS A C 1
ATOM 1275 O O . LYS A 1 166 ? 14.270 -1.811 12.021 1.00 61.91 166 LYS A O 1
ATOM 1280 N N . LYS A 1 167 ? 15.829 -2.539 13.472 1.00 65.31 167 LYS A N 1
ATOM 1281 C CA . LYS A 1 167 ? 14.982 -2.439 14.679 1.00 65.31 167 LYS A CA 1
ATOM 1282 C C . LYS A 1 167 ? 14.440 -1.024 14.894 1.00 65.31 167 LYS A C 1
ATOM 1284 O O . LYS A 1 167 ? 13.277 -0.890 15.266 1.00 65.31 167 LYS A O 1
ATOM 1289 N N . GLN A 1 168 ? 15.234 0.005 14.594 1.00 73.75 168 GLN A N 1
ATOM 1290 C CA . GLN A 1 168 ? 14.887 1.400 14.864 1.00 73.75 168 GLN A CA 1
ATOM 1291 C C . GLN A 1 168 ? 13.639 1.859 14.095 1.00 73.75 168 GLN A C 1
ATOM 1293 O O . GLN A 1 168 ? 12.668 2.275 14.716 1.00 73.75 168 GLN A O 1
ATOM 1298 N N . VAL A 1 169 ? 13.589 1.706 12.766 1.00 76.56 169 VAL A N 1
ATOM 1299 C CA . VAL A 1 169 ? 12.418 2.124 11.964 1.00 76.56 169 VAL A CA 1
ATOM 1300 C C . VAL A 1 169 ? 11.157 1.346 12.353 1.00 76.56 169 VAL A C 1
ATOM 1302 O O . VAL A 1 169 ? 10.066 1.911 12.438 1.00 76.56 169 VAL A O 1
ATOM 1305 N N . THR A 1 170 ? 11.307 0.058 12.665 1.00 74.69 170 THR A N 1
ATOM 1306 C CA . THR A 1 170 ? 10.192 -0.782 13.124 1.00 74.69 170 THR A CA 1
ATOM 1307 C C . THR A 1 170 ? 9.674 -0.334 14.495 1.00 74.69 170 THR A C 1
ATOM 1309 O O . THR A 1 170 ? 8.464 -0.295 14.718 1.00 74.69 170 THR A O 1
ATOM 1312 N N . GLN A 1 171 ? 10.568 0.024 15.421 1.00 78.62 171 GLN A N 1
ATOM 1313 C CA . GLN A 1 171 ? 10.212 0.571 16.733 1.00 78.62 171 GLN A CA 1
ATOM 1314 C C . GLN A 1 171 ? 9.524 1.930 16.604 1.00 78.62 171 GLN A C 1
ATOM 1316 O O . GLN A 1 171 ? 8.470 2.124 17.204 1.00 78.62 171 GLN A O 1
ATOM 1321 N N . LEU A 1 172 ? 10.053 2.822 15.764 1.00 79.81 172 LEU A N 1
ATOM 1322 C CA . LEU A 1 172 ? 9.438 4.113 15.456 1.00 79.81 172 LEU A CA 1
ATOM 1323 C C . LEU A 1 172 ? 8.027 3.934 14.875 1.00 79.81 172 LEU A C 1
ATOM 1325 O O . LEU A 1 172 ? 7.095 4.606 15.303 1.00 79.81 172 LEU A O 1
ATOM 1329 N N . GLY A 1 173 ? 7.824 2.972 13.969 1.00 78.56 173 GLY A N 1
ATOM 1330 C CA . GLY A 1 173 ? 6.493 2.638 13.453 1.00 78.56 173 GLY A CA 1
ATOM 1331 C C . GLY A 1 173 ? 5.519 2.160 14.538 1.00 78.56 173 GLY A C 1
ATOM 1332 O O . GLY A 1 173 ? 4.356 2.560 14.539 1.00 78.56 173 GLY A O 1
ATOM 1333 N N . LYS A 1 174 ? 5.989 1.349 15.496 1.00 81.25 174 LYS A N 1
ATOM 1334 C CA . LYS A 1 174 ? 5.179 0.921 16.651 1.00 81.25 174 LYS A CA 1
ATOM 1335 C C . LYS A 1 174 ? 4.836 2.089 17.577 1.00 81.25 174 LYS A C 1
ATOM 1337 O O . LYS A 1 174 ? 3.718 2.136 18.074 1.00 81.25 174 LYS A O 1
ATOM 1342 N N . LEU A 1 175 ? 5.769 3.014 17.800 1.00 80.69 175 LEU A N 1
ATOM 1343 C CA . LEU A 1 175 ? 5.547 4.203 18.628 1.00 80.69 175 LEU A CA 1
ATOM 1344 C C . LEU A 1 175 ? 4.546 5.167 17.980 1.00 80.69 175 LEU A C 1
ATOM 1346 O O . LEU A 1 175 ? 3.597 5.562 18.645 1.00 80.69 175 LEU A O 1
ATOM 1350 N N . ALA A 1 176 ? 4.673 5.445 16.676 1.00 81.25 176 ALA A N 1
ATOM 1351 C CA . ALA A 1 176 ? 3.671 6.227 15.940 1.00 81.25 176 ALA A CA 1
ATOM 1352 C C . ALA A 1 176 ? 2.284 5.585 15.992 1.00 81.25 176 ALA A C 1
ATOM 1354 O O . ALA A 1 176 ? 1.281 6.281 16.110 1.00 81.25 176 ALA A O 1
ATOM 1355 N N . LYS A 1 177 ? 2.219 4.252 15.908 1.00 79.62 177 LYS A N 1
ATOM 1356 C CA . LYS A 1 177 ? 0.952 3.537 16.028 1.00 79.62 177 LYS A CA 1
ATOM 1357 C C . LYS A 1 177 ? 0.341 3.704 17.427 1.00 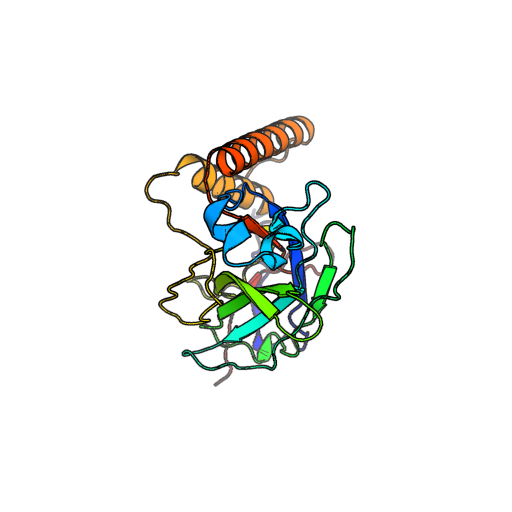79.62 177 LYS A C 1
ATOM 1359 O O . LYS A 1 177 ? -0.833 4.027 17.513 1.00 79.62 177 LYS A O 1
ATOM 1364 N N . LYS A 1 178 ? 1.132 3.550 18.495 1.00 80.69 178 LYS A N 1
ATOM 1365 C CA . LYS A 1 178 ? 0.668 3.755 19.880 1.00 80.69 178 LYS A CA 1
ATOM 1366 C C . LYS A 1 178 ? 0.183 5.179 20.139 1.00 80.69 178 LYS A C 1
ATOM 1368 O O . LYS A 1 178 ? -0.790 5.352 20.859 1.00 80.69 178 LYS A O 1
ATOM 1373 N N . HIS A 1 179 ? 0.869 6.169 19.564 1.00 80.38 179 HIS A N 1
ATOM 1374 C CA . HIS A 1 179 ? 0.448 7.569 19.625 1.00 80.38 179 HIS A CA 1
ATOM 1375 C C . HIS A 1 179 ? -0.915 7.747 18.952 1.00 80.38 179 HIS A C 1
ATOM 1377 O O . HIS A 1 179 ? -1.851 8.196 19.595 1.00 80.38 179 HIS A O 1
ATOM 1383 N N . ARG A 1 180 ? -1.074 7.236 17.726 1.00 75.00 180 ARG A N 1
ATOM 1384 C CA . ARG A 1 180 ? -2.350 7.277 16.993 1.00 75.00 180 ARG A CA 1
ATOM 1385 C C . ARG A 1 180 ? -3.498 6.528 17.685 1.00 75.00 180 ARG A C 1
ATOM 1387 O O . ARG A 1 180 ? -4.656 6.867 17.483 1.00 75.00 180 ARG A O 1
ATOM 1394 N N . GLU A 1 181 ? -3.188 5.483 18.446 1.00 73.62 181 GLU A N 1
ATOM 1395 C CA . GLU A 1 181 ? -4.157 4.728 19.253 1.00 73.62 181 GLU A CA 1
ATOM 1396 C C . GLU A 1 181 ? -4.524 5.439 20.573 1.00 73.62 181 GLU A C 1
ATOM 1398 O O . GLU A 1 181 ? -5.308 4.896 21.342 1.00 73.62 181 GLU A O 1
ATOM 1403 N N . GLY A 1 182 ? -3.973 6.628 20.857 1.00 74.00 182 GLY A N 1
ATOM 1404 C CA . GLY A 1 182 ? -4.273 7.398 22.070 1.00 74.00 182 GLY A CA 1
ATOM 1405 C C . GLY A 1 182 ? -3.601 6.863 23.340 1.00 74.00 182 GLY A C 1
ATOM 1406 O O . GLY A 1 182 ? -3.906 7.300 24.445 1.00 74.00 182 GLY A O 1
ATOM 1407 N N . HIS A 1 183 ? -2.663 5.915 23.219 1.00 75.12 183 HIS A N 1
ATOM 1408 C CA . HIS A 1 183 ? -1.942 5.354 24.371 1.00 75.12 183 HIS A CA 1
ATOM 1409 C C . HIS A 1 183 ? -0.818 6.258 24.895 1.00 75.12 183 HIS A C 1
ATOM 1411 O O . HIS A 1 183 ? -0.209 5.947 25.921 1.00 75.12 183 HIS A O 1
ATOM 1417 N N . LEU A 1 184 ? -0.483 7.324 24.168 1.00 76.38 184 LEU A N 1
ATOM 1418 C CA . LEU A 1 184 ? 0.526 8.305 24.550 1.00 76.38 184 LEU A CA 1
ATOM 1419 C C . LEU A 1 184 ? -0.143 9.675 24.699 1.00 76.38 184 LEU A C 1
ATOM 1421 O O . LEU A 1 184 ? -1.036 9.983 23.914 1.00 76.38 184 LEU A O 1
ATOM 1425 N N . PRO A 1 185 ? 0.278 10.492 25.677 1.00 76.25 185 PRO A N 1
ATOM 1426 C CA . PRO A 1 185 ? -0.240 11.844 25.828 1.00 76.25 185 PRO A CA 1
ATOM 1427 C C . PRO A 1 185 ? 0.129 12.687 24.602 1.00 76.25 185 PRO A C 1
ATOM 1429 O O . PRO A 1 185 ? 1.299 12.738 24.219 1.00 76.25 185 PRO A O 1
ATOM 1432 N N . GLU A 1 186 ? -0.867 13.341 24.009 1.00 78.31 186 GLU A N 1
ATOM 1433 C CA . GLU A 1 186 ? -0.672 14.221 22.860 1.00 78.31 186 GLU A CA 1
ATOM 1434 C C . GLU A 1 186 ? -0.129 15.577 23.320 1.00 78.31 186 GLU A C 1
ATOM 1436 O O . GLU A 1 186 ? -0.680 16.235 24.206 1.00 78.31 186 GLU A O 1
ATOM 1441 N N . VAL A 1 187 ? 0.987 15.992 22.725 1.00 87.44 187 VAL A N 1
ATOM 1442 C CA . VAL A 1 187 ? 1.592 17.307 22.941 1.00 87.44 187 VAL A CA 1
ATOM 1443 C C . VAL A 1 187 ? 1.945 17.866 21.571 1.00 87.44 187 VAL A C 1
ATOM 1445 O O . VAL A 1 187 ? 3.047 17.653 21.070 1.00 87.44 187 VAL A O 1
ATOM 1448 N N . ASP A 1 188 ? 1.013 18.615 20.979 1.00 82.50 188 ASP A N 1
ATOM 1449 C CA . ASP A 1 188 ? 1.044 19.077 19.584 1.00 82.50 188 ASP A CA 1
ATOM 1450 C C . ASP A 1 188 ? 2.413 19.537 19.076 1.00 82.50 188 ASP A C 1
ATOM 1452 O O . ASP A 1 188 ? 2.862 19.142 17.999 1.00 82.50 188 ASP A O 1
ATOM 1456 N N . TRP A 1 189 ? 3.089 20.412 19.824 1.00 85.56 189 TRP A N 1
ATOM 1457 C CA . TRP A 1 189 ? 4.362 20.980 19.381 1.00 85.56 189 TRP A CA 1
ATOM 1458 C C . TRP A 1 189 ? 5.500 19.949 19.414 1.00 85.56 189 TRP A C 1
ATOM 1460 O O . TRP A 1 189 ? 6.353 19.946 18.525 1.00 85.56 189 TRP A O 1
ATOM 1470 N N . MET A 1 190 ? 5.501 19.054 20.405 1.00 85.81 190 MET A N 1
ATOM 1471 C CA . MET A 1 190 ? 6.505 18.003 20.556 1.00 85.81 190 MET A CA 1
ATOM 1472 C C . MET A 1 190 ? 6.259 16.881 19.547 1.00 85.81 190 MET A C 1
ATOM 1474 O O . MET A 1 190 ? 7.203 16.408 18.914 1.00 85.81 190 MET A O 1
ATOM 1478 N N . ASP A 1 191 ? 4.995 16.524 19.328 1.00 86.88 191 ASP A N 1
ATOM 1479 C CA . ASP A 1 191 ? 4.582 15.510 18.364 1.00 86.88 191 ASP A CA 1
ATOM 1480 C C . ASP A 1 191 ? 4.931 15.929 16.937 1.00 86.88 191 ASP A C 1
ATOM 1482 O O . ASP A 1 191 ? 5.485 15.133 16.180 1.00 86.88 191 ASP A O 1
ATOM 1486 N N . ARG A 1 192 ? 4.739 17.205 16.573 1.00 86.88 192 ARG A N 1
ATOM 1487 C CA . ARG A 1 192 ? 5.192 17.737 15.273 1.00 86.88 192 ARG A CA 1
ATOM 1488 C C . ARG A 1 192 ? 6.697 17.558 15.063 1.00 86.88 192 ARG A C 1
ATOM 1490 O O . ARG A 1 192 ? 7.118 17.119 13.991 1.00 86.88 192 ARG A O 1
ATOM 1497 N N . LEU A 1 193 ? 7.513 17.868 16.073 1.00 87.25 193 LEU A N 1
ATOM 1498 C CA . LEU A 1 193 ? 8.970 17.698 16.000 1.00 87.25 193 LEU A CA 1
ATOM 1499 C C . LEU A 1 193 ? 9.364 16.217 15.932 1.00 87.25 193 LEU A C 1
ATOM 1501 O O . LEU A 1 193 ? 10.225 15.844 15.130 1.00 87.25 193 LEU A O 1
ATOM 1505 N N . ALA A 1 194 ? 8.714 15.370 16.733 1.00 86.88 194 ALA A N 1
ATOM 1506 C CA . ALA A 1 194 ? 8.950 13.933 16.758 1.00 86.88 194 ALA A CA 1
ATOM 1507 C C . ALA A 1 194 ? 8.587 13.286 15.417 1.00 86.88 194 ALA A C 1
ATOM 1509 O O . ALA A 1 194 ? 9.415 12.578 14.843 1.00 86.88 194 ALA A O 1
ATOM 1510 N N . PHE A 1 195 ? 7.407 13.577 14.862 1.00 86.25 195 PHE A N 1
ATOM 1511 C CA . PHE A 1 195 ? 6.986 13.064 13.559 1.00 86.25 195 PHE A CA 1
ATOM 1512 C C . PHE A 1 195 ? 7.883 13.553 12.428 1.00 86.25 195 PHE A C 1
ATOM 1514 O O . PHE A 1 195 ? 8.277 12.743 11.588 1.00 86.25 195 PHE A O 1
ATOM 1521 N N . SER A 1 196 ? 8.294 14.824 12.452 1.00 86.06 196 SER A N 1
ATOM 1522 C CA . SER A 1 196 ? 9.259 15.348 11.483 1.00 86.06 196 SER A CA 1
ATOM 1523 C C . SER A 1 196 ? 10.595 14.601 11.556 1.00 86.06 196 SER A C 1
ATOM 1525 O O . SER A 1 196 ? 11.122 14.166 10.530 1.00 86.06 196 SER A O 1
ATOM 1527 N N . LYS A 1 197 ? 11.134 14.350 12.760 1.00 87.75 197 LYS A N 1
ATOM 1528 C CA . LYS A 1 197 ? 12.357 13.542 12.899 1.00 87.75 197 LYS A CA 1
ATOM 1529 C C . LYS A 1 197 ? 12.168 12.086 12.506 1.00 87.75 197 LYS A C 1
ATOM 1531 O O . LYS A 1 197 ? 13.063 11.510 11.892 1.00 87.75 197 LYS A O 1
ATOM 1536 N N . MET A 1 198 ? 11.026 11.487 12.815 1.00 85.75 198 MET A N 1
ATOM 1537 C CA . MET A 1 198 ? 10.712 10.124 12.394 1.00 85.75 198 MET A CA 1
ATOM 1538 C C . MET A 1 198 ? 10.658 10.001 10.874 1.00 85.75 198 MET A C 1
ATOM 1540 O O . MET A 1 198 ? 11.155 9.015 10.330 1.00 85.75 198 MET A O 1
ATOM 1544 N N . GLU A 1 199 ? 10.079 10.985 10.190 1.00 84.44 199 GLU A N 1
ATOM 1545 C CA . GLU A 1 199 ? 10.052 11.035 8.733 1.00 84.44 199 GLU A CA 1
ATOM 1546 C C . GLU A 1 199 ? 11.459 11.200 8.154 1.00 84.44 199 GLU A C 1
ATOM 1548 O O . GLU A 1 199 ? 11.832 10.430 7.272 1.00 84.44 199 GLU A O 1
ATOM 1553 N N . GLN A 1 200 ? 12.286 12.083 8.725 1.00 86.62 200 GLN A N 1
ATOM 1554 C CA . GLN A 1 200 ? 13.687 12.240 8.315 1.00 86.62 200 GLN A CA 1
ATOM 1555 C C . GLN A 1 200 ? 14.500 10.950 8.483 1.00 86.62 200 GLN A C 1
ATOM 1557 O O . GLN A 1 200 ? 15.256 10.587 7.587 1.00 86.62 200 GLN A O 1
ATOM 1562 N N . ILE A 1 201 ? 14.333 10.225 9.596 1.00 85.06 201 ILE A N 1
ATOM 1563 C CA . ILE A 1 201 ? 15.011 8.935 9.814 1.00 85.06 201 ILE A CA 1
ATOM 1564 C C . ILE A 1 201 ? 14.534 7.902 8.789 1.00 85.06 201 ILE A C 1
ATOM 1566 O O . ILE A 1 201 ? 15.349 7.189 8.207 1.00 85.06 201 ILE A O 1
ATOM 1570 N N . LYS A 1 202 ? 13.221 7.825 8.535 1.00 81.81 202 LYS A N 1
ATOM 1571 C CA . LYS A 1 202 ? 12.667 6.919 7.519 1.00 81.81 202 LYS A CA 1
ATOM 1572 C C . LYS A 1 202 ? 13.192 7.247 6.127 1.00 81.81 202 LYS A C 1
ATOM 1574 O O . LYS A 1 202 ? 13.501 6.335 5.372 1.00 81.81 202 LYS A O 1
ATOM 1579 N N . GLU A 1 203 ? 13.265 8.521 5.774 1.00 82.50 203 GLU A N 1
ATOM 1580 C CA . GLU A 1 203 ? 13.735 8.965 4.467 1.00 82.50 203 GLU A CA 1
ATOM 1581 C C . GLU A 1 203 ? 15.238 8.744 4.291 1.00 82.50 203 GLU A C 1
ATOM 1583 O O . GLU A 1 203 ? 15.652 8.230 3.254 1.00 82.50 203 GLU A O 1
ATOM 1588 N N . ALA A 1 204 ? 16.043 9.027 5.318 1.00 83.00 204 ALA A N 1
ATOM 1589 C CA . ALA A 1 204 ? 17.469 8.715 5.323 1.00 83.00 204 ALA A CA 1
ATOM 1590 C C . ALA A 1 204 ? 17.717 7.209 5.141 1.00 83.00 204 ALA A C 1
ATOM 1592 O O . ALA A 1 204 ? 18.563 6.822 4.340 1.00 83.00 204 ALA A O 1
ATOM 1593 N N . GLU A 1 205 ? 16.929 6.364 5.813 1.00 79.00 205 GLU A N 1
ATOM 1594 C CA . GLU A 1 205 ? 17.014 4.907 5.681 1.00 79.00 205 GLU A CA 1
ATOM 1595 C C . GLU A 1 205 ? 16.579 4.413 4.293 1.00 79.00 205 GLU A C 1
ATOM 1597 O O . GLU A 1 205 ? 17.172 3.491 3.735 1.00 79.00 205 GLU A O 1
ATOM 1602 N N . LYS A 1 206 ? 15.533 5.015 3.714 1.00 78.00 206 LYS A N 1
ATOM 1603 C CA . LYS A 1 206 ? 15.103 4.710 2.341 1.00 78.00 206 LYS A CA 1
ATOM 1604 C C . LYS A 1 206 ? 16.162 5.130 1.326 1.00 78.00 206 LYS A C 1
ATOM 1606 O O . LYS A 1 206 ? 16.350 4.432 0.341 1.00 78.00 206 LYS A O 1
ATOM 1611 N N . ARG A 1 207 ? 16.859 6.242 1.573 1.00 76.94 207 ARG A N 1
ATOM 1612 C CA . ARG A 1 207 ? 17.927 6.756 0.708 1.00 76.94 207 ARG A CA 1
ATOM 1613 C C . ARG A 1 207 ? 19.222 5.951 0.817 1.00 76.94 207 ARG A C 1
ATOM 1615 O O . ARG A 1 207 ? 19.952 5.876 -0.160 1.00 76.94 207 ARG A O 1
ATOM 1622 N N . SER A 1 208 ? 19.514 5.373 1.981 1.00 76.25 208 SER A N 1
ATOM 1623 C CA . SER A 1 208 ? 20.667 4.483 2.175 1.00 76.25 208 SER A CA 1
ATOM 1624 C C . SER A 1 208 ? 20.417 3.052 1.697 1.00 76.25 208 SER A C 1
ATOM 1626 O O . SER A 1 208 ? 21.348 2.254 1.656 1.00 76.25 208 SER A O 1
ATOM 1628 N N . SER A 1 209 ? 19.168 2.706 1.378 1.00 75.06 209 SER A N 1
ATOM 1629 C CA . SER A 1 209 ? 18.798 1.377 0.901 1.00 75.06 209 SER A CA 1
ATOM 1630 C C . SER A 1 209 ? 18.737 1.351 -0.623 1.00 75.06 209 SER A C 1
ATOM 1632 O O . SER A 1 209 ? 18.074 2.191 -1.221 1.00 75.06 209 SER A O 1
ATOM 1634 N N . ASP A 1 210 ? 19.294 0.309 -1.236 1.00 74.81 210 ASP A N 1
ATOM 1635 C CA . ASP A 1 210 ? 19.219 0.062 -2.689 1.00 74.81 210 ASP A CA 1
ATOM 1636 C C . ASP A 1 210 ? 17.852 -0.493 -3.141 1.00 74.81 210 ASP A C 1
ATOM 1638 O O . ASP A 1 210 ? 17.733 -1.183 -4.152 1.00 74.81 210 ASP A O 1
ATOM 1642 N N . TYR A 1 211 ? 16.802 -0.264 -2.350 1.00 79.56 211 TYR A N 1
ATOM 1643 C CA . TYR A 1 211 ? 15.475 -0.815 -2.589 1.00 79.56 211 TYR A CA 1
ATOM 1644 C C . TYR A 1 211 ? 14.466 0.284 -2.873 1.00 79.56 211 TYR A C 1
ATOM 1646 O O . TYR A 1 211 ? 14.493 1.365 -2.282 1.00 79.56 211 TYR A O 1
ATOM 1654 N N . LEU A 1 212 ? 13.507 -0.051 -3.730 1.00 81.62 212 LEU A N 1
ATOM 1655 C CA . LEU A 1 212 ? 12.325 0.758 -3.953 1.00 81.62 212 LEU A CA 1
ATOM 1656 C C . LEU A 1 212 ? 11.286 0.509 -2.854 1.00 81.62 212 LEU A C 1
ATOM 1658 O O . LEU A 1 212 ? 11.076 -0.616 -2.395 1.00 81.62 212 LEU A O 1
ATOM 1662 N N . TYR A 1 213 ? 10.610 1.578 -2.453 1.00 85.06 213 TYR A N 1
ATOM 1663 C CA . TYR A 1 213 ? 9.549 1.582 -1.460 1.00 85.06 213 TYR A CA 1
ATOM 1664 C C . TYR A 1 213 ? 8.306 2.262 -2.026 1.00 85.06 213 TYR A C 1
ATOM 1666 O O . TYR A 1 213 ? 8.344 3.430 -2.403 1.00 85.06 213 TYR A O 1
ATOM 1674 N N . LEU A 1 214 ? 7.185 1.553 -2.034 1.00 86.50 214 LEU A N 1
ATOM 1675 C CA . LEU A 1 214 ? 5.882 2.089 -2.395 1.00 86.50 214 LEU A CA 1
ATOM 1676 C C . LEU A 1 214 ? 5.109 2.426 -1.121 1.00 86.50 214 LEU A C 1
ATOM 1678 O O . LEU A 1 214 ? 4.874 1.554 -0.283 1.00 86.50 214 LEU A O 1
ATOM 1682 N N . THR A 1 215 ? 4.703 3.683 -0.960 1.00 87.44 215 THR A N 1
ATOM 1683 C CA . THR A 1 215 ? 3.792 4.050 0.128 1.00 87.44 215 THR A CA 1
ATOM 1684 C C . THR A 1 215 ? 2.367 3.657 -0.264 1.00 87.44 215 THR A C 1
ATOM 1686 O O . THR A 1 215 ? 1.902 4.003 -1.343 1.00 87.44 215 THR A O 1
ATOM 1689 N N . VAL A 1 216 ? 1.664 2.935 0.604 1.00 89.06 216 VAL A N 1
ATOM 1690 C CA . VAL A 1 216 ? 0.271 2.511 0.416 1.00 89.06 216 VAL A CA 1
ATOM 1691 C C . VAL A 1 216 ? -0.529 2.911 1.645 1.00 89.06 216 VAL A C 1
ATOM 1693 O O . VAL A 1 216 ? -0.122 2.643 2.775 1.00 89.06 216 VAL A O 1
ATOM 1696 N N . GLU A 1 217 ? -1.662 3.569 1.440 1.00 90.62 217 GLU A N 1
ATOM 1697 C CA . GLU A 1 217 ? -2.561 3.999 2.504 1.00 90.62 217 GLU A CA 1
ATOM 1698 C C . GLU A 1 217 ? -3.845 3.172 2.471 1.00 90.62 217 GLU A C 1
ATOM 1700 O O . GLU A 1 217 ? -4.566 3.125 1.473 1.00 90.62 217 GLU A O 1
ATOM 1705 N N . PHE A 1 218 ? -4.103 2.498 3.590 1.00 90.06 218 PHE A N 1
ATOM 1706 C CA . PHE A 1 218 ? -5.330 1.752 3.812 1.00 90.06 218 PHE A CA 1
ATOM 1707 C C . PHE A 1 218 ? -6.388 2.640 4.478 1.00 90.06 218 PHE A C 1
ATOM 1709 O O . PHE A 1 218 ? -6.034 3.462 5.331 1.00 90.06 218 PHE A O 1
ATOM 1716 N N . PRO A 1 219 ? -7.673 2.450 4.142 1.00 87.69 219 PRO A N 1
ATOM 1717 C CA . PRO A 1 219 ? -8.760 3.288 4.608 1.00 87.69 219 PRO A CA 1
ATOM 1718 C C . PRO A 1 219 ? -8.935 3.118 6.108 1.00 87.69 219 PRO A C 1
ATOM 1720 O O . PRO A 1 219 ? -8.811 2.023 6.663 1.00 87.69 219 PRO A O 1
ATOM 1723 N N . GLU A 1 220 ? -9.220 4.231 6.763 1.00 84.06 220 GLU A N 1
ATOM 1724 C CA . GLU A 1 220 ? -9.558 4.263 8.171 1.00 84.06 220 GLU A CA 1
ATOM 1725 C C . GLU A 1 220 ? -11.073 4.371 8.304 1.00 84.06 220 GLU A C 1
ATOM 1727 O O . GLU A 1 220 ? -11.695 5.225 7.675 1.00 84.06 220 GLU A O 1
ATOM 1732 N N . VAL A 1 221 ? -11.674 3.485 9.097 1.00 82.50 221 VAL A N 1
ATOM 1733 C CA . VAL A 1 221 ? -13.119 3.506 9.324 1.00 82.50 221 VAL A CA 1
ATOM 1734 C C . VAL A 1 221 ? -13.383 4.397 10.525 1.00 82.50 221 VAL A C 1
ATOM 1736 O O . VAL A 1 221 ? -13.027 4.048 11.649 1.00 82.50 221 VAL A O 1
ATOM 1739 N N . THR A 1 222 ? -13.993 5.552 10.292 1.00 81.94 222 THR A N 1
ATOM 1740 C CA . THR A 1 222 ? -14.421 6.472 11.346 1.00 81.94 222 THR A CA 1
ATOM 1741 C C . THR A 1 222 ? -15.929 6.673 11.270 1.00 81.94 222 THR A C 1
ATOM 1743 O O . THR A 1 222 ? -16.507 6.755 10.187 1.00 81.94 222 THR A O 1
ATOM 1746 N N . LYS A 1 223 ? -16.590 6.717 12.427 1.00 77.88 223 LYS A N 1
ATOM 1747 C CA . LYS A 1 223 ? -18.016 7.033 12.538 1.00 77.88 223 LYS A CA 1
ATOM 1748 C C . LYS A 1 223 ? -18.225 7.913 13.764 1.00 77.88 223 LYS A C 1
ATOM 1750 O O . LYS A 1 223 ? -17.764 7.568 14.849 1.00 77.88 223 LYS A O 1
ATOM 1755 N N . ASP A 1 224 ? -18.888 9.051 13.569 1.00 75.75 224 ASP A N 1
ATOM 1756 C CA . ASP A 1 224 ? -19.221 10.019 14.625 1.00 75.75 224 ASP A CA 1
ATOM 1757 C C . ASP A 1 224 ? -18.000 10.500 15.437 1.00 75.75 224 ASP A C 1
ATOM 1759 O O . ASP A 1 224 ? -18.070 10.687 16.645 1.00 75.75 224 ASP A O 1
ATOM 1763 N N . GLY A 1 225 ? -16.850 10.666 14.770 1.00 71.94 225 GLY A N 1
ATOM 1764 C CA . GLY A 1 225 ? -15.589 11.081 15.402 1.00 71.94 225 GLY A CA 1
ATOM 1765 C C . GLY A 1 225 ? -14.782 9.945 16.042 1.00 71.94 225 GLY A C 1
ATOM 1766 O O . GLY A 1 225 ? -13.602 10.133 16.322 1.00 71.94 225 GLY A O 1
ATOM 1767 N N . ASN A 1 226 ? -15.360 8.748 16.178 1.00 78.19 226 ASN A N 1
ATOM 1768 C CA . ASN A 1 226 ? -14.687 7.586 16.755 1.00 78.19 226 ASN A CA 1
ATOM 1769 C C . ASN A 1 226 ? -14.083 6.685 15.672 1.00 78.19 226 ASN A C 1
ATOM 1771 O O . ASN A 1 226 ? -14.683 6.444 14.620 1.00 78.19 226 ASN A O 1
ATOM 1775 N N . ARG A 1 227 ? -12.883 6.163 15.942 1.00 78.25 227 ARG A N 1
ATOM 1776 C CA . ARG A 1 227 ? -12.151 5.241 15.060 1.00 78.25 227 ARG A CA 1
ATOM 1777 C C . ARG A 1 227 ? -12.596 3.807 15.319 1.00 78.25 227 ARG A C 1
ATOM 1779 O O . ARG A 1 227 ? -12.571 3.363 16.461 1.00 78.25 227 ARG A O 1
ATOM 1786 N N . TYR A 1 228 ? -12.925 3.065 14.267 1.00 83.44 228 TYR A N 1
ATOM 1787 C CA . TYR A 1 228 ? -13.343 1.668 14.351 1.00 83.44 228 TYR A CA 1
ATOM 1788 C C . TYR A 1 228 ? -12.305 0.744 13.718 1.00 83.44 228 TYR A C 1
ATOM 1790 O O . TYR A 1 228 ? -11.874 0.931 12.578 1.00 83.44 228 TYR A O 1
ATOM 1798 N N . SER A 1 229 ? -11.935 -0.308 14.444 1.00 83.94 229 SER A N 1
ATOM 1799 C CA . SER A 1 229 ? -11.126 -1.401 13.904 1.00 83.94 229 SER A CA 1
ATOM 1800 C C . SER A 1 229 ? -12.025 -2.430 13.222 1.00 83.94 229 SER A C 1
ATOM 1802 O O . SER A 1 229 ? -12.919 -2.987 13.857 1.00 83.94 229 SER A O 1
ATOM 1804 N N . VAL A 1 230 ? -11.777 -2.716 11.943 1.00 85.94 230 VAL A N 1
ATOM 1805 C CA . VAL A 1 230 ? -12.517 -3.765 11.225 1.00 85.94 230 VAL A CA 1
ATOM 1806 C C . VAL A 1 230 ? -11.919 -5.124 11.577 1.00 85.94 230 VAL A C 1
ATOM 1808 O O . VAL A 1 230 ? -10.731 -5.359 11.346 1.00 85.94 230 VAL A O 1
ATOM 1811 N N . VAL A 1 231 ? -12.726 -6.011 12.150 1.00 87.56 231 VAL A N 1
ATOM 1812 C CA . VAL A 1 231 ? -12.340 -7.364 12.561 1.00 87.56 231 VAL A CA 1
ATOM 1813 C C . VAL A 1 231 ? -12.993 -8.365 11.618 1.00 87.56 231 VAL A C 1
ATOM 1815 O O . VAL A 1 231 ? -14.198 -8.309 11.386 1.00 87.56 231 VAL A O 1
ATOM 1818 N N . PHE A 1 232 ? -12.198 -9.284 11.081 1.00 84.56 232 PHE A N 1
ATOM 1819 C CA . PHE A 1 232 ? -12.692 -10.378 10.259 1.00 84.56 232 PHE A CA 1
ATOM 1820 C C . PHE A 1 232 ? -13.648 -11.261 11.069 1.00 84.56 232 PHE A C 1
ATOM 1822 O O . PHE A 1 232 ? -13.280 -11.755 12.138 1.00 84.56 232 PHE A O 1
ATOM 1829 N N . TYR A 1 233 ? -14.855 -11.460 10.546 1.00 83.25 233 TYR A N 1
ATOM 1830 C CA . TYR A 1 233 ? -15.841 -12.378 11.101 1.00 83.25 233 TYR A CA 1
ATOM 1831 C C . TYR A 1 233 ? -16.678 -12.985 9.978 1.00 83.25 233 TYR A C 1
ATOM 1833 O O . TYR A 1 233 ? -17.363 -12.262 9.252 1.00 83.25 233 TYR A O 1
ATOM 1841 N N . GLU A 1 234 ? -16.619 -14.306 9.876 1.00 75.69 234 GLU A N 1
ATOM 1842 C CA . GLU A 1 234 ? -17.415 -15.123 8.967 1.00 75.69 234 GLU A CA 1
ATOM 1843 C C . GLU A 1 234 ? -18.649 -15.613 9.737 1.00 75.69 234 GLU A C 1
ATOM 1845 O O . GLU A 1 234 ? -18.528 -16.037 10.888 1.00 75.69 234 GLU A O 1
ATOM 1850 N N . ARG A 1 235 ? -19.842 -15.455 9.154 1.00 68.25 235 ARG A N 1
ATOM 1851 C CA . ARG A 1 235 ? -21.077 -16.002 9.729 1.00 68.25 235 ARG A CA 1
ATOM 1852 C C . ARG A 1 235 ? -21.191 -17.453 9.265 1.00 68.25 235 ARG A C 1
ATOM 1854 O O . ARG A 1 235 ? -21.128 -17.676 8.059 1.00 68.25 235 ARG A O 1
ATOM 1861 N N . ASP A 1 236 ? -21.321 -18.374 10.218 1.00 56.00 236 ASP A N 1
ATOM 1862 C CA . ASP A 1 236 ? -21.628 -19.790 9.961 1.00 56.00 236 ASP A CA 1
ATOM 1863 C C . ASP A 1 236 ? -22.965 -19.967 9.218 1.00 56.00 236 ASP A C 1
ATOM 1865 O O . ASP A 1 236 ? -23.899 -19.160 9.466 1.00 56.00 236 ASP A O 1
#

Sequence (236 aa):
MKTPDDYFHCVYSSCMDINVQIKIGPLKGIHPVPEYDQILANPMIKFSGLYDKTGADLMVECQIFSGGRALVLPVYTSHRAHTPRNQWINLPLTFSDLPRDAMLAITLYDCVGATARLPVGGTTISLFSKHGVFRQGMMDLRVWPDCAADGSSQSTTPGKTCHHGKKQVTQLGKLAKKHREGHLPEVDWMDRLAFSKMEQIKEAEKRSSDYLYLTVEFPEVTKDGNRYSVVFYERD

Organism: NCBI:txid36148

Foldseek 3Di:
DDDPLPDAFADELQVWQFFWKKAWFAKFFDAPDDDPVVCVVPVLSVVALNPDPQGRQWKKWKFKDDQQHTPADIDIDDRDPRDGRGDIDTGPDGSSRADLQIKIKMWIWTDRPDDDTFTQWIEIDGQADPQQWGDAFKDKFWTDGRDGWRNHSPTPHYRDDPPPPPVPLVVLVVVVVCVVSVVDDDDPVVVVVSVVVSVVVVNVVRHPDNTMIIMMGGHWDDDPNDTYIHGYDDDD

Radius of gyration: 19.45 Å; chains: 1; bounding box: 48×41×65 Å

pLDDT: mean 78.58, std 11.64, range [35.59, 92.88]